Protein AF-A0A7R8ZVQ5-F1 (afdb_monomer_lite)

Structure (mmCIF, N/CA/C/O backbone):
data_AF-A0A7R8ZVQ5-F1
#
_entry.id   AF-A0A7R8ZVQ5-F1
#
loop_
_atom_site.group_PDB
_atom_site.id
_atom_site.type_symbol
_atom_site.label_atom_id
_atom_site.label_alt_id
_atom_site.label_comp_id
_atom_site.label_asym_id
_atom_site.label_entity_id
_atom_site.label_seq_id
_atom_site.pdbx_PDB_ins_code
_atom_site.Cartn_x
_atom_site.Cartn_y
_atom_site.Cartn_z
_atom_site.occupancy
_atom_site.B_iso_or_equiv
_atom_site.auth_seq_id
_atom_site.auth_comp_id
_atom_site.auth_asym_id
_atom_site.auth_atom_id
_atom_site.pdbx_PDB_model_num
ATOM 1 N N . LYS A 1 1 ? -9.386 4.022 1.200 1.00 30.75 1 LYS A N 1
ATOM 2 C CA . LYS A 1 1 ? -9.365 3.257 -0.074 1.00 30.75 1 LYS A CA 1
ATOM 3 C C . LYS A 1 1 ? -9.491 1.782 0.263 1.00 30.75 1 LYS A C 1
ATOM 5 O O . LYS A 1 1 ? -8.774 1.325 1.139 1.00 30.75 1 LYS A O 1
ATOM 10 N N . SER A 1 2 ? -10.435 1.068 -0.351 1.00 28.31 2 SER A N 1
ATOM 11 C CA . SER A 1 2 ? -10.559 -0.385 -0.191 1.00 28.31 2 SER A CA 1
ATOM 12 C C . SER A 1 2 ? -9.206 -1.035 -0.452 1.00 28.31 2 SER A C 1
ATOM 14 O O . SER A 1 2 ? -8.605 -0.709 -1.474 1.00 28.31 2 SER A O 1
ATOM 16 N N . VAL A 1 3 ? -8.750 -1.914 0.444 1.00 33.41 3 VAL A N 1
ATOM 17 C CA . VAL A 1 3 ? -7.624 -2.822 0.193 1.00 33.41 3 VAL A CA 1
ATOM 18 C C . VAL A 1 3 ? -7.903 -3.494 -1.155 1.00 33.41 3 VAL A C 1
ATOM 20 O O . VAL A 1 3 ? -8.817 -4.312 -1.273 1.00 33.41 3 VAL A O 1
ATOM 23 N N . GLY A 1 4 ? -7.246 -2.992 -2.201 1.00 45.69 4 GLY A N 1
ATOM 24 C CA . GLY A 1 4 ? -7.355 -3.508 -3.557 1.00 45.69 4 GLY A CA 1
ATOM 25 C C . GLY A 1 4 ? -6.636 -4.844 -3.588 1.00 45.69 4 GLY A C 1
ATOM 26 O O . GLY A 1 4 ? -5.617 -4.976 -2.922 1.00 45.69 4 GLY A O 1
ATOM 27 N N . ALA A 1 5 ? -7.234 -5.814 -4.278 1.00 51.34 5 ALA A N 1
ATOM 28 C CA . ALA A 1 5 ? -6.819 -7.210 -4.410 1.00 51.34 5 ALA A CA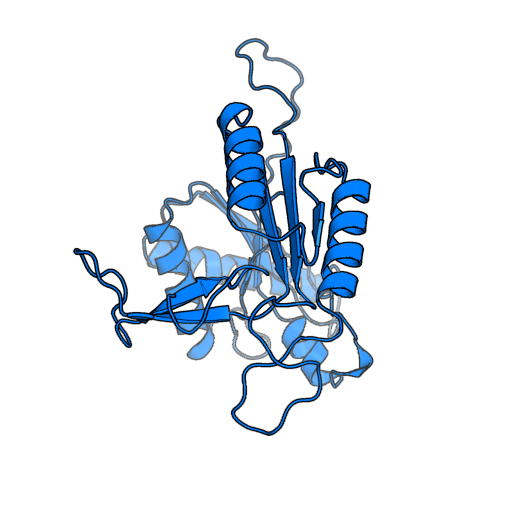 1
ATOM 29 C C . ALA A 1 5 ? -5.360 -7.516 -4.015 1.00 51.34 5 ALA A C 1
ATOM 31 O O . ALA A 1 5 ? -4.420 -6.946 -4.568 1.00 51.34 5 ALA A O 1
ATOM 32 N N . VAL A 1 6 ? -5.178 -8.460 -3.088 1.00 58.19 6 VAL A N 1
ATOM 33 C CA . VAL A 1 6 ? -3.843 -8.977 -2.768 1.00 58.19 6 VAL A CA 1
ATOM 34 C C . VAL A 1 6 ? -3.454 -9.953 -3.872 1.00 58.19 6 VAL A C 1
ATOM 36 O O . VAL A 1 6 ? -4.125 -10.970 -4.078 1.00 58.19 6 VAL A O 1
ATOM 39 N N . TYR A 1 7 ? -2.382 -9.619 -4.590 1.00 61.03 7 TYR A N 1
ATOM 40 C CA . TYR A 1 7 ? -1.773 -10.502 -5.573 1.00 61.03 7 TYR A CA 1
ATOM 41 C C . TYR A 1 7 ? -1.057 -11.636 -4.848 1.00 61.03 7 TYR A C 1
ATOM 43 O O . TYR A 1 7 ? -0.203 -11.388 -3.996 1.00 61.03 7 TYR A O 1
ATOM 51 N N . LEU A 1 8 ? -1.392 -12.874 -5.194 1.00 65.06 8 LEU A N 1
ATOM 52 C CA . LEU A 1 8 ? -0.717 -14.039 -4.651 1.00 65.06 8 LEU A CA 1
ATOM 53 C C . LEU A 1 8 ? -0.157 -14.847 -5.812 1.00 65.06 8 LEU A C 1
ATOM 55 O O . LEU A 1 8 ? -0.916 -15.254 -6.695 1.00 65.06 8 LEU A O 1
ATOM 59 N N . PRO A 1 9 ? 1.151 -15.122 -5.828 1.00 66.50 9 PRO A N 1
ATOM 60 C CA . PRO A 1 9 ? 1.757 -15.877 -6.909 1.00 66.50 9 PRO A CA 1
ATOM 61 C C . PRO A 1 9 ? 1.454 -17.379 -6.789 1.00 66.50 9 PRO A C 1
ATOM 63 O O . PRO A 1 9 ? 2.368 -18.158 -6.966 1.00 66.50 9 PRO A O 1
ATOM 66 N N . ILE A 1 10 ? 0.212 -17.803 -6.499 1.00 73.25 10 ILE A N 1
ATOM 67 C CA . ILE A 1 10 ? -0.133 -19.225 -6.324 1.00 73.25 10 ILE A CA 1
ATOM 68 C C . ILE A 1 10 ? 0.136 -19.986 -7.623 1.00 73.25 10 ILE A C 1
ATOM 70 O O . ILE A 1 10 ? -0.552 -19.786 -8.630 1.00 73.25 10 ILE A O 1
ATOM 74 N N . ARG A 1 11 ? 1.128 -20.876 -7.586 1.00 74.19 11 ARG A N 1
ATOM 75 C CA . ARG A 1 11 ? 1.577 -21.637 -8.757 1.00 74.19 11 ARG A CA 1
ATOM 76 C C . ARG A 1 11 ? 0.758 -22.896 -9.028 1.00 74.19 11 ARG A C 1
ATOM 78 O O . ARG A 1 11 ? 0.279 -23.581 -8.127 1.00 74.19 11 ARG A O 1
ATOM 85 N N . PHE A 1 12 ? 0.676 -23.242 -10.310 1.00 77.12 12 PHE A N 1
ATOM 86 C CA . PHE A 1 12 ? 0.004 -24.438 -10.813 1.00 77.12 12 PHE A CA 1
ATOM 87 C C . PHE A 1 12 ? 0.935 -25.229 -11.727 1.00 77.12 12 PHE A C 1
ATOM 89 O O . PHE A 1 12 ? 1.802 -24.656 -12.392 1.00 77.12 12 PHE A O 1
ATOM 96 N N . ALA A 1 13 ? 0.712 -26.538 -11.822 1.00 73.38 13 ALA A N 1
ATOM 97 C CA . ALA A 1 13 ? 1.348 -27.356 -12.844 1.00 73.38 13 ALA A CA 1
ATOM 98 C C . ALA A 1 13 ? 0.974 -26.857 -14.256 1.00 73.38 13 ALA A C 1
ATOM 100 O O . ALA A 1 13 ? -0.112 -26.311 -14.487 1.00 73.38 13 ALA A O 1
ATOM 101 N N . PHE A 1 14 ? 1.888 -27.031 -15.216 1.00 68.06 14 PHE A N 1
ATOM 102 C CA . PHE A 1 14 ? 1.730 -26.512 -16.577 1.00 68.06 14 PHE A CA 1
ATOM 103 C C . PHE A 1 14 ? 0.425 -27.001 -17.224 1.00 68.06 14 PHE A C 1
ATOM 105 O O . PHE A 1 14 ? 0.140 -28.197 -17.228 1.00 68.06 14 PHE A O 1
ATOM 112 N N . GLY A 1 15 ? -0.377 -26.067 -17.748 1.00 64.81 15 GLY A N 1
ATOM 113 C CA . GLY A 1 15 ? -1.679 -26.367 -18.360 1.00 64.81 15 GLY A CA 1
ATOM 114 C C . GLY A 1 15 ? -2.723 -26.979 -17.413 1.00 64.81 15 GLY A C 1
ATOM 115 O O . GLY A 1 15 ? -3.783 -27.392 -17.877 1.00 64.81 15 GLY A O 1
ATOM 116 N N . SER A 1 16 ? -2.447 -27.043 -16.106 1.00 73.94 16 SER A N 1
ATOM 117 C CA . SER A 1 16 ? -3.322 -27.657 -15.109 1.00 73.94 16 SER A CA 1
ATOM 118 C C . SER A 1 16 ? -3.914 -26.625 -14.142 1.00 73.94 16 SER A C 1
ATOM 120 O O . SER A 1 16 ? -3.484 -25.465 -14.057 1.00 73.94 16 SER A O 1
ATOM 122 N N . ALA A 1 17 ? -4.940 -27.080 -13.426 1.00 80.38 17 ALA A N 1
ATOM 123 C CA . ALA A 1 17 ? -5.480 -26.446 -12.234 1.00 80.38 17 ALA A CA 1
ATOM 124 C C . ALA A 1 17 ? -4.902 -27.045 -10.939 1.00 80.38 17 ALA A C 1
ATOM 126 O O . ALA A 1 17 ? -5.233 -26.564 -9.863 1.00 80.38 17 ALA A O 1
ATOM 127 N N . ASP A 1 18 ? -4.021 -28.044 -11.032 1.00 82.12 18 ASP A N 1
ATOM 128 C CA . ASP A 1 18 ? -3.368 -28.652 -9.873 1.00 82.12 18 ASP A CA 1
ATOM 129 C C . ASP A 1 18 ? -2.260 -27.747 -9.327 1.00 82.12 18 ASP A C 1
ATOM 131 O O . ASP A 1 18 ? -1.428 -27.244 -10.087 1.00 82.12 18 ASP A O 1
ATOM 135 N N . LEU A 1 19 ? -2.231 -27.563 -8.006 1.00 82.56 19 LEU A N 1
ATOM 136 C CA . LEU A 1 19 ? -1.161 -26.838 -7.322 1.00 82.56 19 LEU A CA 1
ATOM 137 C C . LEU A 1 19 ? 0.143 -27.641 -7.392 1.00 82.56 19 LEU A C 1
ATOM 139 O O . LEU A 1 19 ? 0.160 -28.833 -7.079 1.00 82.56 19 LEU A O 1
ATOM 143 N N . ASP A 1 20 ? 1.240 -26.982 -7.772 1.00 81.94 20 ASP A N 1
ATOM 144 C CA . ASP A 1 20 ? 2.574 -27.571 -7.641 1.00 81.94 20 ASP A CA 1
ATOM 145 C C . ASP A 1 20 ? 3.084 -27.449 -6.187 1.00 81.94 20 ASP A C 1
ATOM 147 O O . ASP A 1 20 ? 2.421 -26.888 -5.310 1.00 81.94 20 ASP A O 1
ATOM 151 N N . THR A 1 21 ? 4.274 -27.979 -5.898 1.00 82.38 21 THR A N 1
ATOM 152 C CA . THR A 1 21 ? 4.859 -27.919 -4.547 1.00 82.38 21 THR A CA 1
ATOM 153 C C . THR A 1 21 ? 5.014 -26.486 -4.019 1.00 82.38 21 THR A C 1
ATOM 155 O O . THR A 1 21 ? 4.894 -26.270 -2.812 1.00 82.38 21 THR A O 1
ATOM 158 N N . ALA A 1 22 ? 5.292 -25.510 -4.887 1.00 77.81 22 ALA A N 1
ATOM 159 C CA . ALA A 1 22 ? 5.395 -24.105 -4.499 1.00 77.81 22 ALA A CA 1
ATOM 160 C C . ALA A 1 22 ? 4.000 -23.500 -4.271 1.00 77.81 22 ALA A C 1
ATOM 162 O O . ALA A 1 22 ? 3.771 -22.893 -3.226 1.00 77.81 22 ALA A O 1
ATOM 163 N N . GLY A 1 23 ? 3.049 -23.795 -5.161 1.00 81.31 23 GLY A N 1
ATOM 164 C CA . GLY A 1 23 ? 1.646 -23.400 -5.051 1.00 81.31 23 GLY A CA 1
ATOM 165 C C . GLY A 1 23 ? 0.980 -23.881 -3.767 1.00 81.31 23 GLY A C 1
ATOM 166 O O . GLY A 1 23 ? 0.212 -23.141 -3.156 1.00 81.31 23 GLY A O 1
ATOM 167 N N . ILE A 1 24 ? 1.316 -25.088 -3.298 1.00 85.44 24 ILE A N 1
ATOM 168 C CA . ILE A 1 24 ? 0.853 -25.598 -1.999 1.00 85.44 24 ILE A CA 1
ATOM 169 C C . ILE A 1 24 ? 1.367 -24.719 -0.852 1.00 85.44 24 ILE A C 1
ATOM 171 O O . ILE A 1 24 ? 0.575 -24.318 -0.003 1.00 85.44 24 ILE A O 1
ATOM 175 N N . ARG A 1 25 ? 2.666 -24.387 -0.823 1.00 83.69 25 ARG A N 1
ATOM 176 C CA . ARG A 1 25 ? 3.254 -23.543 0.238 1.00 83.69 25 ARG A CA 1
ATOM 177 C C . ARG A 1 25 ? 2.654 -22.140 0.241 1.00 83.69 25 ARG A C 1
ATOM 179 O O . ARG A 1 25 ? 2.359 -21.591 1.298 1.00 83.69 25 ARG A O 1
ATOM 186 N N . GLU A 1 26 ? 2.447 -21.568 -0.938 1.00 83.00 26 GLU A N 1
ATOM 187 C CA . GLU A 1 26 ? 1.823 -20.254 -1.095 1.00 83.00 26 GLU A CA 1
ATOM 188 C C . GLU A 1 26 ? 0.368 -20.282 -0.611 1.00 83.00 26 GLU A C 1
ATOM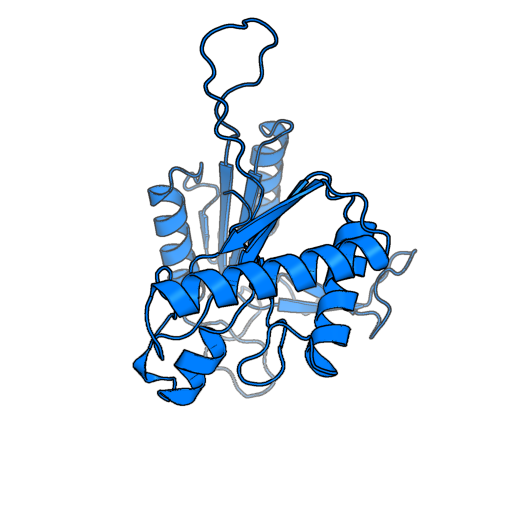 190 O O . GLU A 1 26 ? -0.038 -19.428 0.178 1.00 83.00 26 GLU A O 1
ATOM 195 N N . ALA A 1 27 ? -0.402 -21.304 -0.994 1.00 85.06 27 ALA A N 1
ATOM 196 C CA . ALA A 1 27 ? -1.772 -21.483 -0.527 1.00 85.06 27 ALA A CA 1
ATOM 197 C C . ALA A 1 27 ? -1.860 -21.738 0.994 1.00 85.06 27 ALA A C 1
ATOM 199 O O . ALA A 1 27 ? -2.841 -21.340 1.625 1.00 85.06 27 ALA A O 1
ATOM 200 N N . GLU A 1 28 ? -0.843 -22.351 1.614 1.00 88.50 28 GLU A N 1
ATOM 201 C CA . GLU A 1 28 ? -0.741 -22.491 3.076 1.00 88.50 28 GLU A CA 1
ATOM 202 C C . GLU A 1 28 ? -0.528 -21.150 3.776 1.00 88.50 28 GLU A C 1
ATOM 204 O O . GLU A 1 28 ? -1.236 -20.849 4.739 1.00 88.50 28 GLU A O 1
ATOM 209 N N . THR A 1 29 ? 0.389 -20.318 3.276 1.00 84.12 29 THR A N 1
ATOM 210 C CA . THR A 1 29 ? 0.600 -18.955 3.790 1.00 84.12 29 THR A CA 1
ATOM 211 C C . THR A 1 29 ? -0.699 -18.154 3.756 1.00 84.12 29 THR A C 1
ATOM 213 O O . THR A 1 29 ? -1.055 -17.480 4.724 1.00 84.12 29 THR A O 1
ATOM 216 N N . VAL A 1 30 ? -1.459 -18.294 2.671 1.00 85.69 30 VAL A N 1
ATOM 217 C CA . VAL A 1 30 ? -2.763 -17.650 2.503 1.00 85.69 30 VAL A CA 1
ATOM 218 C C . VAL A 1 30 ? -3.785 -18.178 3.503 1.00 85.69 30 VAL A C 1
ATOM 220 O O . VAL A 1 30 ? -4.479 -17.385 4.137 1.00 85.69 30 VAL A O 1
ATOM 223 N N . ALA A 1 31 ? -3.876 -19.497 3.684 1.00 88.06 31 ALA A N 1
ATOM 224 C CA . ALA A 1 31 ? -4.781 -20.088 4.664 1.00 88.06 31 ALA A CA 1
ATOM 225 C C . ALA A 1 31 ? -4.489 -19.565 6.079 1.00 88.06 31 ALA A C 1
ATOM 227 O O . ALA A 1 31 ? -5.409 -19.125 6.770 1.00 88.06 31 ALA A O 1
ATOM 228 N N . ASN A 1 32 ? -3.214 -19.530 6.474 1.00 86.19 32 ASN A N 1
ATOM 229 C CA . ASN A 1 32 ? -2.785 -19.008 7.772 1.00 86.19 32 ASN A CA 1
ATOM 230 C C . ASN A 1 32 ? -3.153 -17.530 7.934 1.00 86.19 32 ASN A C 1
ATOM 232 O O . ASN A 1 32 ? -3.702 -17.141 8.963 1.00 86.19 32 ASN A O 1
ATOM 236 N N . PHE A 1 33 ? -2.919 -16.714 6.903 1.00 84.38 33 PHE A N 1
ATOM 237 C CA . PHE A 1 33 ? -3.318 -15.310 6.910 1.00 84.38 33 PHE A CA 1
ATOM 238 C C . PHE A 1 33 ? -4.832 -15.145 7.114 1.00 84.38 33 PHE A C 1
ATOM 240 O O . PHE A 1 33 ? -5.258 -14.364 7.966 1.00 84.38 33 PHE A O 1
ATOM 247 N N . LEU A 1 34 ? -5.656 -15.895 6.375 1.00 86.44 34 LEU A N 1
ATOM 248 C CA . LEU A 1 34 ? -7.118 -15.810 6.471 1.00 86.44 34 LEU A CA 1
ATOM 249 C C . LEU A 1 34 ? -7.638 -16.238 7.850 1.00 86.44 34 LEU A C 1
ATOM 251 O O . LEU A 1 34 ? -8.566 -15.614 8.372 1.00 86.44 34 LEU A O 1
ATOM 255 N N . LEU A 1 35 ? -7.026 -17.265 8.446 1.00 86.06 35 LEU A N 1
ATOM 256 C CA . LEU A 1 35 ? -7.352 -17.748 9.788 1.00 86.06 35 LEU A CA 1
ATOM 257 C C . LEU A 1 35 ? -6.989 -16.721 10.871 1.00 86.06 35 LEU A C 1
ATOM 259 O O . LEU A 1 35 ? -7.814 -16.438 11.740 1.00 86.06 35 LEU A O 1
ATOM 263 N N . SER A 1 36 ? -5.801 -16.116 10.791 1.00 83.25 36 SER A N 1
ATOM 264 C CA . SER A 1 36 ? -5.335 -15.119 11.766 1.00 83.25 36 SER A CA 1
ATOM 265 C C . SER A 1 36 ? -6.124 -13.807 11.714 1.00 83.25 36 SER A C 1
ATOM 267 O O . SER A 1 36 ? -6.300 -13.154 12.740 1.00 83.25 36 SER A O 1
ATOM 269 N N . ASN A 1 37 ? -6.646 -13.432 10.542 1.00 78.12 37 ASN A N 1
ATOM 270 C CA . ASN A 1 37 ? -7.293 -12.133 10.321 1.00 78.12 37 ASN A CA 1
ATOM 271 C C . ASN A 1 37 ? -8.833 -12.170 10.348 1.00 78.12 37 ASN A C 1
ATOM 273 O O . ASN A 1 37 ? -9.472 -11.177 10.005 1.00 78.12 37 ASN A O 1
ATOM 277 N N . LYS A 1 38 ? -9.449 -13.295 10.753 1.00 77.88 38 LYS A N 1
ATOM 278 C CA . LYS A 1 38 ? -10.917 -13.464 10.866 1.00 77.88 38 LYS A CA 1
ATOM 279 C C . LYS A 1 38 ? -11.686 -13.001 9.616 1.00 77.88 38 LYS A C 1
ATOM 281 O O . LYS A 1 38 ? -12.719 -12.338 9.709 1.00 77.88 38 LYS A O 1
ATOM 286 N N . VAL A 1 39 ? -11.190 -13.345 8.428 1.00 80.00 39 VAL A N 1
ATOM 287 C CA . VAL A 1 39 ? -11.855 -12.970 7.172 1.00 80.00 39 VAL A CA 1
ATOM 288 C C . VAL A 1 39 ? -13.174 -13.734 7.040 1.00 80.00 39 VAL A C 1
ATOM 290 O O . VAL A 1 39 ? -13.187 -14.960 7.014 1.00 80.00 39 VAL A O 1
ATOM 293 N N . HIS A 1 40 ? -14.294 -13.015 6.934 1.00 84.81 40 HIS A N 1
ATOM 294 C CA . HIS A 1 40 ? -15.623 -13.632 6.834 1.00 84.81 40 HIS A CA 1
ATOM 295 C C . HIS A 1 40 ? -16.041 -13.973 5.400 1.00 84.81 40 HIS A C 1
ATOM 297 O O . HIS A 1 40 ? -16.791 -14.925 5.199 1.00 84.81 40 HIS A O 1
ATOM 303 N N . GLN A 1 41 ? -15.573 -13.219 4.401 1.00 87.50 41 GLN A N 1
ATOM 304 C CA . GLN A 1 41 ? -15.959 -13.415 3.004 1.00 87.50 41 GLN A CA 1
ATOM 305 C C . GLN A 1 41 ? -14.882 -12.897 2.049 1.00 87.50 41 GLN A C 1
ATOM 307 O O . GLN A 1 41 ? -14.304 -11.833 2.276 1.00 87.50 41 GLN A O 1
ATOM 312 N N . LEU A 1 42 ? -14.638 -13.629 0.962 1.00 88.06 42 LEU A N 1
ATOM 313 C CA . LEU A 1 42 ? -13.671 -13.257 -0.073 1.00 88.06 42 LEU A CA 1
ATOM 314 C C . LEU A 1 42 ? -14.032 -13.869 -1.433 1.00 88.06 42 LEU A C 1
ATOM 316 O O . LEU A 1 42 ? -14.811 -14.818 -1.509 1.00 88.06 42 LEU A O 1
ATOM 320 N N . THR A 1 43 ? -13.459 -13.327 -2.504 1.00 88.44 43 THR A N 1
ATOM 321 C CA . THR A 1 43 ? -13.528 -13.897 -3.857 1.00 88.44 43 THR A CA 1
ATOM 322 C C . THR A 1 43 ? -12.130 -14.285 -4.306 1.00 88.44 43 THR A C 1
ATOM 324 O O . THR A 1 43 ? -11.219 -13.467 -4.246 1.00 88.44 43 THR A O 1
ATOM 327 N N . VAL A 1 44 ? -11.968 -15.526 -4.747 1.00 89.50 44 VAL A N 1
ATOM 328 C CA . VAL A 1 44 ? -10.753 -16.014 -5.400 1.00 89.50 44 VAL A CA 1
ATOM 329 C C . VAL A 1 44 ? -10.937 -15.819 -6.898 1.00 89.50 44 VAL A C 1
ATOM 331 O O . VAL A 1 44 ? -11.871 -16.381 -7.468 1.00 89.50 44 VAL A O 1
ATOM 334 N N . VAL A 1 45 ? -10.079 -15.022 -7.523 1.00 88.81 45 VAL A N 1
ATOM 335 C CA . VAL A 1 45 ? -10.151 -14.710 -8.953 1.00 88.81 45 VAL A CA 1
ATOM 336 C C . VAL A 1 45 ? -8.976 -15.363 -9.662 1.00 88.81 45 VAL A C 1
ATOM 338 O O . VAL A 1 45 ? -7.828 -15.114 -9.306 1.00 88.81 45 VAL A O 1
ATOM 341 N N . GLY A 1 46 ? -9.252 -16.218 -10.642 1.00 87.25 46 GLY A N 1
ATOM 342 C CA . GLY A 1 46 ? -8.219 -16.825 -11.477 1.00 87.25 46 GLY A CA 1
ATOM 343 C C . GLY A 1 46 ? -7.957 -16.014 -12.739 1.00 87.25 46 GLY A C 1
ATOM 344 O O . GLY A 1 46 ? -8.893 -15.487 -13.341 1.00 87.25 46 GLY A O 1
ATOM 345 N N . HIS A 1 47 ? -6.699 -16.005 -13.177 1.00 86.81 47 HIS A N 1
ATOM 346 C CA . HIS A 1 47 ? -6.246 -15.367 -14.413 1.00 86.81 47 HIS A CA 1
ATOM 347 C C . HIS A 1 47 ? -5.340 -16.310 -15.225 1.00 86.81 47 HIS A C 1
ATOM 349 O O . HIS A 1 47 ? -4.712 -17.232 -14.685 1.00 86.81 47 HIS A O 1
ATOM 355 N N . THR A 1 48 ? -5.275 -16.094 -16.534 1.00 84.19 48 THR A N 1
ATOM 356 C CA . THR A 1 48 ? -4.373 -16.791 -17.465 1.00 84.19 48 THR A CA 1
ATOM 357 C C . THR A 1 48 ? -3.565 -15.786 -18.280 1.00 84.19 48 THR A C 1
ATOM 359 O O . THR A 1 48 ? -3.844 -14.589 -18.268 1.00 84.19 48 THR A O 1
ATOM 362 N N . ASP A 1 49 ? -2.545 -16.276 -18.981 1.00 82.69 49 ASP A N 1
ATOM 363 C CA . ASP A 1 49 ? -1.923 -15.508 -20.057 1.00 82.69 49 ASP A CA 1
ATOM 364 C C . ASP A 1 49 ? -2.800 -15.533 -21.320 1.00 82.69 49 ASP A C 1
ATOM 366 O O . ASP A 1 49 ? -3.847 -16.185 -21.370 1.00 82.69 49 ASP A O 1
ATOM 370 N N . GLU A 1 50 ? -2.373 -14.800 -22.343 1.00 82.38 50 GLU A N 1
ATOM 371 C CA . GLU A 1 50 ? -3.072 -14.681 -23.620 1.00 82.38 50 GLU A CA 1
ATOM 372 C C . GLU A 1 50 ? -2.970 -15.931 -24.520 1.00 82.38 50 GLU A C 1
ATOM 374 O O . GLU A 1 50 ? -3.470 -15.925 -25.645 1.00 82.38 50 GLU A O 1
ATOM 379 N N . VAL A 1 51 ? -2.311 -17.009 -24.072 1.00 82.06 51 VAL A N 1
ATOM 380 C CA . VAL A 1 51 ? -2.046 -18.187 -24.906 1.00 82.06 51 VAL A CA 1
ATOM 381 C C . VAL A 1 51 ? -3.213 -19.171 -24.837 1.00 82.06 51 VAL A C 1
ATOM 383 O O . VAL A 1 51 ? -3.343 -19.954 -23.902 1.00 82.06 51 VAL A O 1
ATOM 386 N N . GLY A 1 52 ? -4.032 -19.193 -25.886 1.00 83.44 52 GLY A N 1
ATOM 387 C CA . GLY A 1 52 ? -5.160 -20.117 -26.014 1.00 83.44 52 GLY A CA 1
ATOM 388 C C . GLY A 1 52 ? -6.400 -19.421 -26.559 1.00 83.44 52 GLY A C 1
ATOM 389 O O . GLY A 1 52 ? -6.346 -18.274 -26.989 1.00 83.44 52 GLY A O 1
ATOM 390 N N . SER A 1 53 ? -7.531 -20.126 -26.578 1.00 86.75 53 SER A N 1
ATOM 391 C CA . SER A 1 53 ? -8.825 -19.487 -26.846 1.00 86.75 53 SER A CA 1
ATOM 392 C C . SER A 1 53 ? -9.391 -18.881 -25.564 1.00 86.75 53 SER A C 1
ATOM 394 O O . SER A 1 53 ? -9.348 -19.550 -24.533 1.00 86.75 53 SER A O 1
ATOM 396 N N . GLU A 1 54 ? -10.045 -17.726 -25.658 1.00 84.81 54 GLU A N 1
ATOM 397 C CA . GLU A 1 54 ? -10.746 -17.058 -24.547 1.00 84.81 54 GLU A CA 1
ATOM 398 C C . GLU A 1 54 ? -11.620 -18.022 -23.725 1.00 84.81 54 GLU A C 1
ATOM 400 O O . GLU A 1 54 ? -11.520 -18.088 -22.503 1.00 84.81 54 GLU A O 1
ATOM 405 N N . ALA A 1 55 ? -12.421 -18.866 -24.386 1.00 83.44 55 ALA A N 1
ATOM 406 C CA . ALA A 1 55 ? -13.280 -19.839 -23.703 1.00 83.44 55 ALA A CA 1
ATOM 407 C C . ALA A 1 55 ? -12.491 -20.869 -22.868 1.00 83.44 55 ALA A C 1
ATOM 409 O O . ALA A 1 55 ? -12.918 -21.257 -21.782 1.00 83.44 55 ALA A O 1
ATOM 410 N N . PHE A 1 56 ? -11.333 -21.304 -23.370 1.00 86.44 56 PHE A N 1
ATOM 411 C CA . PHE A 1 56 ? -10.439 -22.222 -22.659 1.00 86.44 56 PHE A CA 1
ATOM 412 C C . PHE A 1 56 ? -9.775 -21.535 -21.466 1.00 86.44 56 PHE A C 1
ATOM 414 O O . PHE A 1 56 ? -9.727 -22.099 -20.376 1.00 86.44 56 PHE A O 1
ATOM 421 N N . ASN A 1 57 ? -9.292 -20.312 -21.663 1.00 86.88 57 ASN A N 1
ATOM 422 C CA . ASN A 1 57 ? -8.661 -19.509 -20.626 1.00 86.88 57 ASN A CA 1
ATOM 423 C C . ASN A 1 57 ? -9.631 -19.160 -19.498 1.00 86.88 57 ASN A C 1
ATOM 425 O O . ASN A 1 57 ? -9.287 -19.277 -18.319 1.00 86.88 57 ASN A O 1
ATOM 429 N N . LEU A 1 58 ? -10.871 -18.820 -19.846 1.00 87.69 58 LEU A N 1
ATOM 430 C CA . LEU A 1 58 ? -11.933 -18.573 -18.886 1.00 87.69 58 LEU A CA 1
ATOM 431 C C . LEU A 1 58 ? -12.206 -19.819 -18.032 1.00 87.69 58 LEU A C 1
ATOM 433 O O . LEU A 1 58 ? -12.173 -19.737 -16.803 1.00 87.69 58 LEU A O 1
ATOM 437 N N . ASP A 1 59 ? -12.382 -20.983 -18.662 1.00 89.44 59 ASP A N 1
ATOM 438 C CA . ASP A 1 59 ? -12.589 -22.256 -17.962 1.00 89.44 59 ASP A CA 1
ATOM 439 C C . ASP A 1 59 ? -11.389 -22.637 -17.072 1.00 89.44 59 ASP A C 1
ATOM 441 O O . ASP A 1 59 ? -11.556 -22.989 -15.900 1.00 89.44 59 ASP A O 1
ATOM 445 N N . LEU A 1 60 ? -10.162 -22.516 -17.590 1.00 87.69 60 LEU A N 1
ATOM 446 C CA . LEU A 1 60 ? -8.939 -22.822 -16.847 1.00 87.69 60 LEU A CA 1
ATOM 447 C C . LEU A 1 60 ? -8.770 -21.908 -15.628 1.00 87.69 60 LEU A C 1
ATOM 449 O O . LEU A 1 60 ? -8.446 -22.383 -14.536 1.00 87.69 60 LEU A O 1
ATOM 453 N N . SER A 1 61 ? -9.006 -20.607 -15.797 1.00 89.81 61 SER A N 1
ATOM 454 C CA . SER A 1 61 ? -8.922 -19.628 -14.716 1.00 89.81 61 SER A CA 1
ATOM 455 C C . SER A 1 61 ? -9.921 -19.933 -13.593 1.00 89.81 61 SER A C 1
ATOM 457 O O . SER A 1 61 ? -9.550 -19.951 -12.416 1.00 89.81 61 SER A O 1
ATOM 459 N N . LEU A 1 62 ? -11.156 -20.299 -13.953 1.00 91.56 62 LEU A N 1
ATOM 460 C CA . LEU A 1 62 ? -12.193 -20.692 -13.005 1.00 91.56 62 LEU A CA 1
ATOM 461 C C . LEU A 1 62 ? -11.801 -21.967 -12.244 1.00 91.56 62 LEU A C 1
ATOM 463 O O . LEU A 1 62 ? -11.909 -22.010 -11.017 1.00 91.56 62 LEU A O 1
ATOM 467 N N . ARG A 1 63 ? -11.296 -22.995 -12.943 1.00 90.38 63 ARG A N 1
ATOM 468 C CA . ARG A 1 63 ? -10.846 -24.253 -12.315 1.00 90.38 63 ARG A CA 1
ATOM 469 C C . ARG A 1 63 ? -9.690 -24.042 -11.336 1.00 90.38 63 ARG A C 1
ATOM 471 O O . ARG A 1 63 ? -9.677 -24.635 -10.254 1.00 90.38 63 ARG A O 1
ATOM 478 N N . ARG A 1 64 ? -8.735 -23.174 -11.675 1.00 89.88 64 ARG A N 1
ATOM 479 C CA . ARG A 1 64 ? -7.629 -22.791 -10.779 1.00 89.88 64 ARG A CA 1
ATOM 480 C C . ARG A 1 64 ? -8.141 -22.138 -9.502 1.00 89.88 64 ARG A C 1
ATOM 482 O O . ARG A 1 64 ? -7.770 -22.541 -8.400 1.00 89.88 64 ARG A O 1
ATOM 489 N N . ALA A 1 65 ? -9.056 -21.186 -9.639 1.00 91.19 65 ALA A N 1
ATOM 490 C CA . ALA A 1 65 ? -9.629 -20.491 -8.498 1.00 91.19 65 ALA A CA 1
ATOM 491 C C . ALA A 1 65 ? -10.510 -21.416 -7.623 1.00 91.19 65 ALA A C 1
ATOM 493 O O . ALA A 1 65 ? -10.485 -21.318 -6.393 1.00 91.19 65 ALA A O 1
ATOM 494 N N . GLN A 1 66 ? -11.204 -22.394 -8.221 1.00 93.62 66 GLN A N 1
ATOM 495 C CA . GLN A 1 66 ? -11.893 -23.466 -7.485 1.00 93.62 66 GLN A CA 1
ATOM 496 C C . GLN A 1 66 ? -10.920 -24.349 -6.697 1.00 93.62 66 GLN A C 1
ATOM 498 O O . GLN A 1 66 ? -11.193 -24.679 -5.542 1.00 93.62 66 GLN A O 1
ATOM 503 N N . THR A 1 67 ? -9.776 -24.698 -7.286 1.00 92.19 67 THR A N 1
ATOM 504 C CA . THR A 1 67 ? -8.752 -25.515 -6.618 1.00 92.19 67 THR A CA 1
ATOM 505 C C . THR A 1 67 ? -8.210 -24.815 -5.377 1.00 92.19 67 THR A C 1
ATOM 507 O O . THR A 1 67 ? -8.158 -25.414 -4.303 1.00 92.19 67 THR A O 1
ATOM 510 N N . VAL A 1 68 ? -7.905 -23.519 -5.484 1.00 91.31 68 VAL A N 1
ATOM 511 C CA . VAL A 1 68 ? -7.484 -22.705 -4.335 1.00 91.31 68 VAL A CA 1
ATOM 512 C C . VAL A 1 68 ? -8.577 -22.654 -3.271 1.00 91.31 68 VAL A C 1
ATOM 514 O O . VAL A 1 68 ? -8.298 -22.911 -2.103 1.00 91.31 68 VAL A O 1
ATOM 517 N N . LYS A 1 69 ? -9.841 -22.412 -3.646 1.00 93.44 69 LYS A N 1
ATOM 518 C CA . LYS A 1 69 ? -10.965 -22.456 -2.695 1.00 93.44 69 LYS A CA 1
ATOM 519 C C . LYS A 1 69 ? -11.030 -23.788 -1.941 1.00 93.44 69 LYS A C 1
ATOM 521 O O . LYS A 1 69 ? -11.162 -23.780 -0.718 1.00 93.44 69 LYS A O 1
ATOM 526 N N . HIS A 1 70 ? -10.957 -24.918 -2.644 1.00 94.00 70 HIS A N 1
ATOM 527 C CA . HIS A 1 70 ? -11.005 -26.239 -2.014 1.00 94.00 70 HIS A CA 1
ATOM 528 C C . HIS A 1 70 ? -9.835 -26.453 -1.054 1.00 94.00 70 HIS A C 1
ATOM 530 O O . HIS A 1 70 ? -10.041 -26.954 0.050 1.00 94.00 70 HIS A O 1
ATOM 536 N N . PHE A 1 71 ? -8.636 -26.014 -1.439 1.00 92.38 71 PHE A N 1
ATOM 537 C CA . PHE A 1 71 ? -7.460 -26.074 -0.580 1.00 92.38 71 PHE A CA 1
ATOM 538 C C . PHE A 1 71 ? -7.648 -25.267 0.712 1.00 92.38 71 PHE A C 1
ATOM 540 O O . PHE A 1 71 ? -7.418 -25.785 1.803 1.00 92.38 71 PHE A O 1
ATOM 547 N N . LEU A 1 72 ? -8.122 -24.021 0.609 1.00 92.19 72 LEU A N 1
ATOM 548 C CA . LEU A 1 72 ? -8.351 -23.150 1.766 1.00 92.19 72 LEU A CA 1
ATOM 549 C C . LEU A 1 72 ? -9.382 -23.744 2.736 1.00 92.19 72 LEU A C 1
ATOM 551 O O . LEU A 1 72 ? -9.150 -23.770 3.944 1.00 92.19 72 LEU A O 1
ATOM 555 N N . ILE A 1 73 ? -10.488 -24.283 2.212 1.00 93.75 73 ILE A N 1
ATOM 556 C CA . ILE A 1 73 ? -11.506 -24.968 3.024 1.00 93.75 73 ILE A CA 1
ATOM 557 C C . ILE A 1 73 ? -10.901 -26.192 3.724 1.00 93.75 73 ILE A C 1
ATOM 559 O O . ILE A 1 73 ? -11.117 -26.381 4.920 1.00 93.75 73 ILE A O 1
ATOM 563 N N . ALA A 1 74 ? -10.101 -26.996 3.016 1.00 93.31 74 ALA A N 1
ATOM 564 C CA . ALA A 1 74 ? -9.434 -28.164 3.594 1.00 93.31 74 ALA A CA 1
ATOM 565 C C . ALA A 1 74 ? -8.437 -27.796 4.710 1.00 93.31 74 ALA A C 1
ATOM 567 O O . ALA A 1 74 ? -8.233 -28.581 5.633 1.00 93.31 74 ALA A O 1
ATOM 568 N N . LYS A 1 75 ? -7.851 -26.592 4.661 1.00 93.56 75 LYS A N 1
ATOM 569 C CA . LYS A 1 75 ? -6.993 -26.034 5.721 1.00 93.56 75 LYS A CA 1
ATOM 570 C C . LYS A 1 75 ? -7.768 -25.396 6.882 1.00 93.56 75 LYS A C 1
ATOM 572 O O . LYS A 1 75 ? -7.148 -24.903 7.818 1.00 93.56 75 LYS A O 1
ATOM 577 N N . GLY A 1 76 ? -9.100 -25.429 6.854 1.00 92.31 76 GLY A N 1
ATOM 578 C CA . GLY A 1 76 ? -9.952 -24.954 7.945 1.00 92.31 76 GLY A CA 1
ATOM 579 C C . GLY A 1 76 ? -10.415 -23.504 7.815 1.00 92.31 76 GLY A C 1
ATOM 580 O O . GLY A 1 76 ? -11.000 -22.978 8.760 1.00 92.31 76 GLY A O 1
ATOM 581 N N . VAL A 1 77 ? -10.194 -22.846 6.671 1.00 91.56 77 VAL A N 1
ATOM 582 C CA . VAL A 1 77 ? -10.736 -21.502 6.423 1.00 91.56 77 VAL A CA 1
ATOM 583 C C . VAL A 1 77 ? -12.265 -21.573 6.390 1.00 91.56 77 VAL A C 1
ATOM 585 O O . VAL A 1 77 ? -12.851 -22.233 5.535 1.00 91.56 77 VAL A O 1
ATOM 588 N N . THR A 1 78 ? -12.914 -20.862 7.313 1.00 91.50 78 THR A N 1
ATOM 589 C CA . THR A 1 78 ? -14.381 -20.814 7.462 1.00 91.50 78 THR A CA 1
ATOM 590 C C . THR A 1 78 ? -15.033 -19.637 6.736 1.00 91.50 78 THR A C 1
ATOM 592 O O . THR A 1 78 ? -16.253 -19.478 6.787 1.00 91.50 78 THR A O 1
ATOM 595 N N . ALA A 1 79 ? -14.236 -18.812 6.051 1.00 88.62 79 ALA A N 1
ATOM 596 C CA . ALA A 1 79 ? -14.725 -17.708 5.237 1.00 88.62 79 ALA A CA 1
ATOM 597 C C . ALA A 1 79 ? -15.700 -18.204 4.158 1.00 88.62 79 ALA A C 1
ATOM 599 O O . ALA A 1 79 ? -15.533 -19.282 3.583 1.00 88.62 79 ALA A O 1
ATOM 600 N N . GLN A 1 80 ? -16.685 -17.383 3.802 1.00 92.00 80 GLN A N 1
ATOM 601 C CA . GLN A 1 80 ? -17.490 -17.617 2.613 1.00 92.00 80 GLN A CA 1
ATOM 602 C C . GLN A 1 80 ? -16.659 -17.267 1.368 1.00 92.00 80 GLN A C 1
ATOM 604 O O . GLN A 1 80 ? -16.409 -16.098 1.067 1.00 92.00 80 GLN A O 1
ATOM 609 N N . ILE A 1 81 ? -16.195 -18.299 0.659 1.00 91.81 81 ILE A N 1
ATOM 610 C CA . ILE A 1 81 ? -15.307 -18.155 -0.500 1.00 91.81 81 ILE A CA 1
ATOM 611 C C . ILE A 1 81 ? -16.109 -18.236 -1.803 1.00 91.81 81 ILE A C 1
ATOM 613 O O . ILE A 1 81 ? -16.654 -19.291 -2.157 1.00 91.81 81 ILE A O 1
ATOM 617 N N . HIS A 1 82 ? -16.141 -17.131 -2.539 1.00 92.12 82 HIS A N 1
ATOM 618 C CA . HIS A 1 82 ? -16.617 -17.063 -3.918 1.00 92.12 82 HIS A CA 1
ATOM 619 C C . HIS A 1 82 ? -15.464 -17.293 -4.889 1.00 92.12 82 HIS A C 1
ATOM 621 O O . HIS A 1 82 ? -14.301 -17.117 -4.535 1.00 92.12 82 HIS A O 1
ATOM 627 N N . VAL A 1 83 ? -15.792 -17.708 -6.106 1.00 90.94 83 VAL A N 1
ATOM 628 C CA . VAL A 1 83 ? -14.809 -17.974 -7.152 1.00 90.94 83 VAL A CA 1
ATOM 629 C C . VAL A 1 83 ? -15.234 -17.238 -8.410 1.00 90.94 83 VAL A C 1
ATOM 631 O O . VAL A 1 83 ? -16.413 -17.281 -8.757 1.00 90.94 83 VAL A O 1
ATOM 634 N N . ASP A 1 84 ? -14.280 -16.591 -9.065 1.00 90.44 84 ASP A N 1
ATOM 635 C CA . ASP A 1 84 ? -14.450 -15.969 -10.372 1.00 90.44 84 ASP A CA 1
ATOM 636 C C . ASP A 1 84 ? -13.273 -16.344 -11.285 1.00 90.44 84 ASP A C 1
ATOM 638 O O . ASP A 1 84 ? -12.165 -16.622 -10.817 1.00 90.44 84 ASP A O 1
ATOM 642 N N . GLY A 1 85 ? -13.522 -16.381 -12.587 1.00 89.94 85 GLY A N 1
ATOM 643 C CA . GLY A 1 85 ? -12.508 -16.623 -13.607 1.00 89.94 85 GLY A CA 1
ATOM 644 C C . GLY A 1 85 ? -12.514 -15.469 -14.595 1.00 89.94 85 GLY A C 1
ATOM 645 O O . GLY A 1 85 ? -13.575 -15.110 -15.101 1.00 89.94 85 GLY A O 1
ATOM 646 N N . LYS A 1 86 ? -11.349 -14.878 -14.860 1.00 89.44 86 LYS A N 1
ATOM 647 C CA . LYS A 1 86 ? -11.204 -13.788 -15.837 1.00 89.44 86 LYS A CA 1
ATOM 648 C C . LYS A 1 86 ? -10.508 -14.217 -17.123 1.00 89.44 86 LYS A C 1
ATOM 650 O O . LYS A 1 86 ? -10.487 -13.454 -18.080 1.00 89.44 86 LYS A O 1
ATOM 655 N N . GLY A 1 87 ? -9.937 -15.420 -17.170 1.00 89.62 87 GLY A N 1
ATOM 656 C CA . GLY A 1 87 ? -9.044 -15.797 -18.265 1.00 89.62 87 GLY A CA 1
ATOM 657 C C . GLY A 1 87 ? -7.951 -14.740 -18.450 1.00 89.62 87 GLY A C 1
ATOM 658 O O . GLY A 1 87 ? -7.337 -14.303 -17.475 1.00 89.62 87 GLY A O 1
ATOM 659 N N . GLU A 1 88 ? -7.755 -14.299 -19.686 1.00 84.62 88 GLU A N 1
ATOM 660 C CA . GLU A 1 88 ? -6.825 -13.240 -20.078 1.00 84.62 88 GLU A CA 1
ATOM 661 C C . GLU A 1 88 ? -7.433 -11.824 -20.045 1.00 84.62 88 GLU A C 1
ATOM 663 O O . GLU A 1 88 ? -6.743 -10.852 -20.353 1.00 84.62 88 GLU A O 1
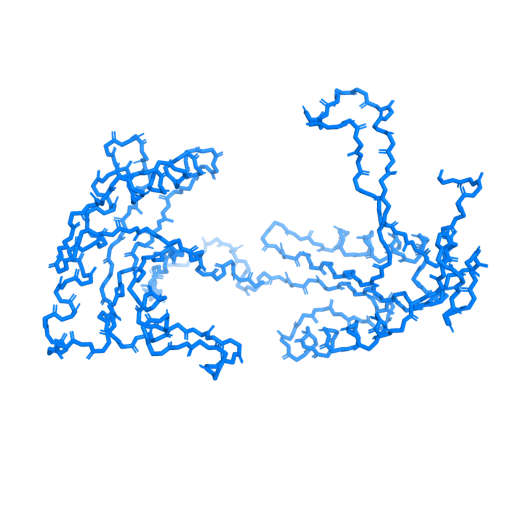ATOM 668 N N . SER A 1 89 ? -8.720 -11.677 -19.696 1.00 85.38 89 SER A N 1
ATOM 669 C CA . SER A 1 89 ? -9.463 -10.421 -19.888 1.00 85.38 89 SER A CA 1
ATOM 670 C C . SER A 1 89 ? -9.006 -9.277 -18.976 1.00 85.38 89 SER A C 1
ATOM 672 O O . SER A 1 89 ? -9.328 -8.116 -19.226 1.00 85.38 89 SER A O 1
ATOM 674 N N . GLU A 1 90 ? -8.290 -9.591 -17.895 1.00 83.50 90 GLU A N 1
ATOM 675 C CA . GLU A 1 90 ? -7.773 -8.627 -16.921 1.00 83.50 90 GLU A CA 1
ATOM 676 C C . GLU A 1 90 ? -6.250 -8.784 -16.750 1.00 83.50 90 GLU A C 1
ATOM 678 O O . GLU A 1 90 ? -5.779 -9.370 -15.765 1.00 83.50 90 GLU A O 1
ATOM 683 N N . PRO A 1 91 ? -5.443 -8.263 -17.694 1.00 77.69 91 PRO A N 1
ATOM 684 C CA . PRO A 1 91 ? -3.991 -8.352 -17.609 1.00 77.69 91 PRO A CA 1
ATOM 685 C C . PRO A 1 91 ? -3.451 -7.615 -16.370 1.00 77.69 91 PRO A C 1
ATOM 687 O O . PRO A 1 91 ? -4.051 -6.636 -15.905 1.00 77.69 91 PRO A O 1
ATOM 690 N N . PRO A 1 92 ? -2.306 -8.056 -15.821 1.00 73.75 92 PRO A N 1
ATOM 691 C CA . PRO A 1 92 ? -1.726 -7.446 -14.634 1.00 73.75 92 PRO A CA 1
ATOM 692 C C . PRO A 1 92 ? -1.350 -5.983 -14.902 1.00 73.75 92 PRO A C 1
ATOM 694 O O . PRO A 1 92 ? -0.802 -5.627 -15.947 1.00 73.75 92 PRO A O 1
ATOM 697 N N . LYS A 1 93 ? -1.618 -5.101 -13.937 1.00 75.38 93 LYS A N 1
ATOM 698 C CA . LYS A 1 93 ? -1.178 -3.703 -14.011 1.00 75.38 93 LYS A CA 1
ATOM 699 C C . LYS A 1 93 ? 0.303 -3.626 -13.646 1.00 75.38 93 LYS A C 1
ATOM 701 O O . LYS A 1 93 ? 0.643 -3.537 -12.471 1.00 75.38 93 LYS A O 1
ATOM 706 N N . LEU A 1 94 ? 1.169 -3.690 -14.652 1.00 69.88 94 LEU A N 1
ATOM 707 C CA . LEU A 1 94 ? 2.612 -3.509 -14.497 1.00 69.88 94 LEU A CA 1
ATOM 708 C C . LEU A 1 94 ? 2.968 -2.021 -14.592 1.00 69.88 94 LEU A C 1
ATOM 710 O O . LEU A 1 94 ? 2.363 -1.293 -15.379 1.00 69.88 94 LEU A O 1
ATOM 714 N N . VAL A 1 95 ? 3.946 -1.582 -13.793 1.00 66.25 95 VAL A N 1
ATOM 715 C CA . VAL A 1 95 ? 4.448 -0.193 -13.795 1.00 66.25 95 VAL A CA 1
ATOM 716 C C . VAL A 1 95 ? 5.084 0.146 -15.143 1.00 66.25 95 VAL A C 1
ATOM 718 O O . VAL A 1 95 ? 4.831 1.214 -15.693 1.00 66.25 95 VAL A O 1
ATOM 721 N N . ASP A 1 96 ? 5.850 -0.794 -15.696 1.00 72.56 96 ASP A N 1
ATOM 722 C CA . ASP A 1 96 ? 6.423 -0.710 -17.033 1.00 72.56 96 ASP A CA 1
ATOM 723 C C . ASP A 1 96 ? 6.533 -2.120 -17.629 1.00 72.56 96 ASP A C 1
ATOM 725 O O . ASP A 1 96 ? 7.190 -3.007 -17.083 1.00 72.56 96 ASP A O 1
ATOM 729 N N . TYR A 1 97 ? 5.854 -2.336 -18.753 1.00 70.94 97 TYR A N 1
ATOM 730 C CA . TYR A 1 97 ? 5.853 -3.610 -19.468 1.00 70.94 97 TYR A CA 1
ATOM 731 C C . TYR A 1 97 ? 7.192 -3.912 -20.155 1.00 70.94 97 TYR A C 1
ATOM 733 O O . TYR A 1 97 ? 7.463 -5.078 -20.427 1.00 70.94 97 TYR A O 1
ATOM 741 N N . SER A 1 98 ? 8.010 -2.898 -20.456 1.00 75.25 98 SER A N 1
ATOM 742 C CA . SER A 1 98 ? 9.266 -3.060 -21.202 1.00 75.25 98 SER A CA 1
ATOM 743 C C . SER A 1 98 ? 10.395 -3.684 -20.376 1.00 75.25 98 SER A C 1
ATOM 745 O O . SER A 1 98 ? 11.345 -4.217 -20.945 1.00 75.25 98 SER A O 1
ATOM 747 N N . ILE A 1 99 ? 10.261 -3.664 -19.046 1.00 81.44 99 ILE A N 1
ATOM 748 C CA . ILE A 1 99 ? 11.224 -4.246 -18.102 1.00 81.44 99 ILE A CA 1
ATOM 749 C C . ILE A 1 99 ? 11.171 -5.780 -18.121 1.00 81.44 99 ILE A C 1
ATOM 751 O O . ILE A 1 99 ? 12.171 -6.438 -17.849 1.00 81.44 99 ILE A O 1
ATOM 755 N N . TYR A 1 100 ? 10.014 -6.352 -18.452 1.00 76.31 100 TYR A N 1
ATOM 756 C CA . TYR A 1 100 ? 9.771 -7.787 -18.375 1.00 76.31 100 TYR A CA 1
ATOM 757 C C . TYR A 1 100 ? 9.801 -8.419 -19.763 1.00 76.31 100 TYR A C 1
ATOM 759 O O . TYR A 1 100 ? 9.144 -7.957 -20.703 1.00 76.31 100 TYR A O 1
ATOM 767 N N . SER A 1 101 ? 10.500 -9.544 -19.881 1.00 84.06 101 SER A N 1
ATOM 768 C CA . SER A 1 101 ? 10.408 -10.396 -21.062 1.00 84.06 101 SER A CA 1
ATOM 769 C C . SER A 1 101 ? 8.966 -10.867 -21.294 1.00 84.06 101 SER A C 1
ATOM 771 O O . SER A 1 101 ? 8.099 -10.815 -20.420 1.00 84.06 101 SER A O 1
ATOM 773 N N . GLU A 1 102 ? 8.677 -11.327 -22.510 1.00 81.69 102 GLU A N 1
ATOM 774 C CA . GLU A 1 102 ? 7.365 -11.889 -22.846 1.00 81.69 102 GLU A CA 1
ATOM 775 C C . GLU A 1 102 ? 6.975 -13.042 -21.911 1.00 81.69 102 GLU A C 1
ATOM 777 O O . GLU A 1 102 ? 5.857 -13.062 -21.404 1.00 81.69 102 GLU A O 1
ATOM 782 N N . GLU A 1 103 ? 7.909 -13.942 -21.599 1.00 79.62 103 GLU A N 1
ATOM 783 C CA . GLU A 1 103 ? 7.636 -15.062 -20.695 1.00 79.62 103 GLU A CA 1
ATOM 784 C C . GLU A 1 103 ? 7.407 -14.606 -19.248 1.00 79.62 103 GLU A C 1
ATOM 786 O O . GLU A 1 103 ? 6.518 -15.128 -18.581 1.00 79.62 103 GLU A O 1
ATOM 791 N N . GLU A 1 104 ? 8.140 -13.602 -18.762 1.00 76.94 104 GLU A N 1
ATOM 792 C CA . GLU A 1 104 ? 7.917 -13.053 -17.418 1.00 76.94 104 GLU A CA 1
ATOM 793 C C . GLU A 1 104 ? 6.542 -12.396 -17.302 1.00 76.94 104 GLU A C 1
ATOM 795 O O . GLU A 1 104 ? 5.827 -12.626 -16.328 1.00 76.94 104 GLU A O 1
ATOM 800 N N . ARG A 1 105 ? 6.113 -11.645 -18.323 1.00 79.81 105 ARG A N 1
ATOM 801 C CA . ARG A 1 105 ? 4.764 -11.061 -18.354 1.00 79.81 105 ARG A CA 1
ATOM 802 C C . ARG A 1 105 ? 3.684 -12.134 -18.324 1.00 79.81 105 ARG A C 1
ATOM 804 O O . ARG A 1 105 ? 2.724 -12.004 -17.565 1.00 79.81 105 ARG A O 1
ATOM 811 N N . ARG A 1 106 ? 3.862 -13.214 -19.088 1.00 79.19 106 ARG A N 1
ATOM 812 C CA . ARG A 1 106 ? 2.944 -14.361 -19.075 1.00 79.19 106 ARG A CA 1
ATOM 813 C C . ARG A 1 106 ? 2.934 -15.068 -17.729 1.00 79.19 106 ARG A C 1
ATOM 815 O O . ARG A 1 106 ? 1.869 -15.393 -17.214 1.00 79.19 106 ARG A O 1
ATOM 822 N N . ALA A 1 107 ? 4.099 -15.259 -17.117 1.00 75.62 107 ALA A N 1
ATOM 823 C CA . ALA A 1 107 ? 4.203 -15.831 -15.781 1.00 75.62 107 ALA A CA 1
ATOM 824 C C . ALA A 1 107 ? 3.447 -14.997 -14.741 1.00 75.62 107 ALA A C 1
ATOM 826 O O . ALA A 1 107 ? 2.747 -15.573 -13.913 1.00 75.62 107 ALA A O 1
ATOM 827 N N . ILE A 1 108 ? 3.520 -13.667 -14.830 1.00 75.25 108 ILE A N 1
ATOM 828 C CA . ILE A 1 108 ? 2.762 -12.762 -13.958 1.00 75.25 108 ILE A CA 1
ATOM 829 C C . ILE A 1 108 ? 1.260 -12.806 -14.281 1.00 75.25 108 ILE A C 1
ATOM 831 O O . ILE A 1 108 ? 0.437 -12.753 -13.375 1.00 75.25 108 ILE A O 1
ATOM 835 N N . ALA A 1 109 ? 0.866 -12.923 -15.552 1.00 79.06 109 ALA A N 1
ATOM 836 C CA . ALA A 1 109 ? -0.544 -13.006 -15.937 1.00 79.06 109 ALA A CA 1
ATOM 837 C C . ALA A 1 109 ? -1.227 -14.291 -15.428 1.00 79.06 109 ALA A C 1
ATOM 839 O O . ALA A 1 109 ? -2.404 -14.259 -15.060 1.00 79.06 109 ALA A O 1
ATOM 840 N N . ARG A 1 110 ? -0.484 -15.401 -15.327 1.00 82.56 110 ARG A N 1
ATOM 841 C CA . ARG A 1 110 ? -0.934 -16.682 -14.756 1.00 82.56 110 ARG A CA 1
ATOM 842 C C . ARG A 1 110 ? -1.006 -16.630 -13.221 1.00 82.56 110 ARG A C 1
ATOM 844 O O . ARG A 1 110 ? -0.241 -17.315 -12.544 1.00 82.56 110 ARG A O 1
ATOM 851 N N . ARG A 1 111 ? -1.940 -15.848 -12.671 1.00 81.56 111 ARG A N 1
ATOM 852 C CA . ARG A 1 111 ? -2.082 -15.642 -11.217 1.00 81.56 111 ARG A CA 1
ATOM 853 C C . ARG A 1 111 ? -3.446 -16.009 -10.647 1.00 81.56 111 ARG A C 1
ATOM 855 O O . ARG A 1 111 ? -4.423 -16.199 -11.372 1.00 81.56 111 ARG A O 1
ATOM 862 N N . VAL A 1 112 ? -3.508 -16.017 -9.317 1.00 83.00 112 VAL A N 1
ATOM 863 C CA . VAL A 1 112 ? -4.751 -16.000 -8.546 1.00 83.00 112 VAL A CA 1
ATOM 864 C C . VAL A 1 112 ? -4.740 -14.804 -7.600 1.00 83.00 112 VAL A C 1
ATOM 866 O O . VAL A 1 112 ? -3.740 -14.506 -6.955 1.00 83.00 112 VAL A O 1
ATOM 869 N N . GLU A 1 113 ? -5.867 -14.116 -7.504 1.00 82.94 113 GLU A N 1
ATOM 870 C CA . GLU A 1 113 ? -6.034 -12.939 -6.656 1.00 82.94 113 GLU A CA 1
ATOM 871 C C . GLU A 1 113 ? -7.093 -13.202 -5.587 1.00 82.94 113 GLU A C 1
ATOM 873 O O . GLU A 1 113 ? -8.111 -13.850 -5.848 1.00 82.94 113 GLU A O 1
ATOM 878 N N . LEU A 1 114 ? -6.885 -12.664 -4.381 1.00 81.31 114 LEU A N 1
ATOM 879 C CA . LEU A 1 114 ? -7.961 -12.552 -3.396 1.00 81.31 114 LEU A CA 1
ATOM 880 C C . LEU A 1 114 ? -8.534 -11.148 -3.459 1.00 81.31 114 LEU A C 1
ATOM 882 O O . LEU A 1 114 ? -7.897 -10.167 -3.069 1.00 81.31 114 LEU A O 1
ATOM 886 N N . ALA A 1 115 ? -9.771 -11.066 -3.922 1.00 78.81 115 ALA A N 1
ATOM 887 C CA . ALA A 1 115 ? -10.551 -9.849 -3.929 1.00 78.81 115 ALA A CA 1
ATOM 888 C C . ALA A 1 115 ? -11.532 -9.846 -2.753 1.00 78.81 115 ALA A C 1
ATOM 890 O O . ALA A 1 115 ? -12.109 -10.873 -2.377 1.00 78.81 115 ALA A O 1
ATOM 891 N N . LYS A 1 116 ? -11.784 -8.661 -2.190 1.00 74.88 116 LYS A N 1
ATOM 892 C CA . LYS A 1 116 ? -12.925 -8.473 -1.292 1.00 74.88 116 LYS A CA 1
ATOM 893 C C . LYS A 1 116 ? -14.189 -8.825 -2.072 1.00 74.88 116 LYS A C 1
ATOM 895 O O . LYS A 1 116 ? -14.409 -8.282 -3.152 1.00 74.88 116 LYS A O 1
ATOM 900 N N . HIS A 1 117 ? -15.013 -9.723 -1.539 1.00 67.06 117 HIS A N 1
ATOM 901 C CA . HIS A 1 117 ? -16.285 -10.013 -2.183 1.00 67.06 117 HIS A CA 1
ATOM 902 C C . HIS A 1 117 ? -17.157 -8.756 -2.162 1.00 67.06 117 HIS A C 1
ATOM 904 O O . HIS A 1 117 ? -17.497 -8.242 -1.095 1.00 67.06 117 HIS A O 1
ATOM 910 N N . GLN A 1 118 ? -17.480 -8.237 -3.343 1.00 53.84 118 GLN A N 1
ATOM 911 C CA . GLN A 1 118 ? -18.453 -7.169 -3.495 1.00 53.84 118 GLN A CA 1
ATOM 912 C C . GLN A 1 118 ? -19.798 -7.820 -3.788 1.00 53.84 118 GLN A C 1
ATOM 914 O O . GLN A 1 118 ? -20.075 -8.221 -4.915 1.00 53.84 118 GLN A O 1
ATOM 919 N N . ALA A 1 119 ? -20.640 -7.936 -2.765 1.00 46.69 119 ALA A N 1
ATOM 920 C CA . ALA A 1 119 ? -22.048 -8.178 -3.013 1.00 46.69 119 ALA A CA 1
ATOM 921 C C . ALA A 1 119 ? -22.599 -6.945 -3.746 1.00 46.69 119 ALA A C 1
ATOM 923 O O . ALA A 1 119 ? -22.622 -5.846 -3.189 1.00 46.69 119 ALA A O 1
ATOM 924 N N . LEU A 1 120 ? -23.038 -7.121 -4.994 1.00 40.81 120 LEU A N 1
ATOM 925 C CA . LEU A 1 120 ? -23.970 -6.199 -5.638 1.00 40.81 120 LEU A CA 1
ATOM 926 C C . LEU A 1 120 ? -25.275 -6.273 -4.843 1.00 40.81 120 LEU A C 1
ATOM 928 O O . LEU A 1 120 ? -26.172 -7.055 -5.152 1.00 40.81 120 LEU A O 1
ATOM 932 N N . VAL A 1 121 ? -25.365 -5.505 -3.759 1.00 36.91 121 VAL A N 1
ATOM 933 C CA . VAL A 1 121 ? -26.632 -5.336 -3.061 1.00 36.91 121 VAL A CA 1
ATOM 934 C C . VAL A 1 121 ? -27.482 -4.431 -3.948 1.00 36.91 121 VAL A C 1
ATOM 936 O O . VAL A 1 121 ? -27.316 -3.213 -3.962 1.00 36.91 121 VAL A O 1
ATOM 939 N N . LEU A 1 122 ? -28.382 -5.033 -4.723 1.00 37.06 122 LEU A N 1
ATOM 940 C CA . LEU A 1 122 ? -29.521 -4.332 -5.310 1.00 37.06 122 LEU A CA 1
ATOM 941 C C . LEU A 1 122 ? -30.429 -3.888 -4.152 1.00 37.06 122 LEU A C 1
ATOM 943 O O . LEU A 1 122 ? -31.384 -4.573 -3.799 1.00 37.06 122 LEU A O 1
ATOM 947 N N . ILE A 1 123 ? -30.098 -2.765 -3.506 1.00 37.88 123 ILE A N 1
ATOM 948 C CA . ILE A 1 123 ? -30.931 -2.160 -2.458 1.00 37.88 123 ILE A CA 1
ATOM 949 C C . ILE A 1 123 ? -32.069 -1.406 -3.144 1.00 37.88 123 ILE A C 1
ATOM 951 O O . ILE A 1 123 ? -32.043 -0.189 -3.304 1.00 37.88 123 ILE A O 1
ATOM 955 N N . ALA A 1 124 ? -33.091 -2.150 -3.545 1.00 36.31 124 ALA A N 1
ATOM 956 C CA . ALA A 1 124 ? -34.447 -1.639 -3.605 1.00 36.31 124 ALA A CA 1
ATOM 957 C C . ALA A 1 124 ? -35.214 -2.354 -2.488 1.00 36.31 124 ALA A C 1
ATOM 959 O O . ALA A 1 124 ? -35.394 -3.563 -2.543 1.00 36.31 124 ALA A O 1
ATOM 960 N N . ALA A 1 125 ? -35.637 -1.590 -1.480 1.00 37.94 125 ALA A N 1
ATOM 961 C CA . ALA A 1 125 ? -36.392 -2.027 -0.302 1.00 37.94 125 ALA A CA 1
ATOM 962 C C . ALA A 1 125 ? -35.596 -2.762 0.796 1.00 37.94 125 ALA A C 1
ATOM 964 O O . ALA A 1 125 ? -35.572 -3.984 0.857 1.00 37.94 125 ALA A O 1
ATOM 965 N N . LEU A 1 126 ? -35.035 -1.996 1.739 1.00 36.81 126 LEU A N 1
ATOM 966 C CA . LEU A 1 126 ? -35.408 -2.062 3.165 1.00 36.81 126 LEU A CA 1
ATOM 967 C C . LEU A 1 126 ? -34.621 -1.010 3.961 1.00 36.81 126 LEU A C 1
ATOM 969 O O . LEU A 1 126 ? -33.394 -0.982 3.979 1.00 36.81 126 LEU A O 1
ATOM 973 N N . CYS A 1 127 ? -35.370 -0.092 4.561 1.00 41.00 127 CYS A N 1
ATOM 974 C CA . CYS A 1 127 ? -34.896 1.072 5.291 1.00 41.00 127 CYS A CA 1
ATOM 975 C C . CYS A 1 127 ? -34.397 0.750 6.716 1.00 41.00 127 CYS A C 1
ATOM 977 O O . CYS A 1 127 ? -34.793 -0.242 7.318 1.00 41.00 127 CYS A O 1
ATOM 979 N N . VAL A 1 128 ? -33.678 1.736 7.273 1.00 44.22 128 VAL A N 1
ATOM 980 C CA . VAL A 1 1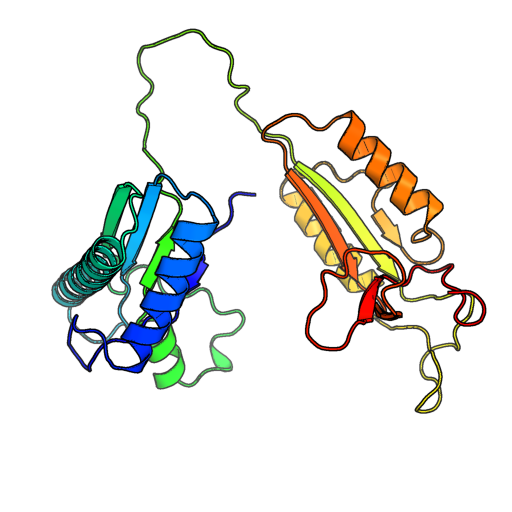28 ? -33.496 2.045 8.707 1.00 44.22 128 VAL A CA 1
ATOM 981 C C . VAL A 1 128 ? -32.562 1.122 9.489 1.00 44.22 128 VAL A C 1
ATOM 983 O O . VAL A 1 128 ? -33.044 0.262 10.193 1.00 44.22 128 VAL A O 1
ATOM 986 N N . TRP A 1 129 ? -31.247 1.356 9.421 1.00 39.09 129 TRP A N 1
ATOM 987 C CA . TRP A 1 129 ? -30.331 1.630 10.552 1.00 39.09 129 TRP A CA 1
ATOM 988 C C . TRP A 1 129 ? -29.125 2.344 9.920 1.00 39.09 129 TRP A C 1
ATOM 990 O O . TRP A 1 129 ? -28.571 1.868 8.932 1.00 39.09 129 TRP A O 1
ATOM 1000 N N . GLY A 1 130 ? -28.806 3.551 10.386 1.00 42.75 130 GLY A N 1
ATOM 1001 C CA . GLY A 1 130 ? -27.910 4.483 9.697 1.00 42.75 130 GLY A CA 1
ATOM 1002 C C . GLY A 1 130 ? -26.458 4.017 9.634 1.00 42.75 130 GLY A C 1
ATOM 1003 O O . GLY A 1 130 ? -25.661 4.376 10.492 1.00 42.75 130 GLY A O 1
ATOM 1004 N N . VAL A 1 131 ? -26.096 3.285 8.583 1.00 41.19 131 VAL A N 1
ATOM 1005 C CA . VAL A 1 131 ? -24.707 3.229 8.123 1.00 41.19 131 VAL A CA 1
ATOM 1006 C C . VAL A 1 131 ? -24.477 4.499 7.305 1.00 41.19 131 VAL A C 1
ATOM 1008 O O . VAL A 1 131 ? -25.145 4.664 6.278 1.00 41.19 131 VAL A O 1
ATOM 1011 N N . PRO A 1 132 ? -23.600 5.428 7.722 1.00 43.38 132 PRO A N 1
ATOM 1012 C CA . PRO A 1 132 ? -23.249 6.544 6.864 1.00 43.38 132 PRO A CA 1
ATOM 1013 C C . PRO A 1 132 ? -22.565 5.983 5.614 1.00 43.38 132 PRO A C 1
ATOM 1015 O O . PRO A 1 132 ? -21.489 5.387 5.663 1.00 43.38 132 PRO A O 1
ATOM 1018 N N . VAL A 1 133 ? -23.234 6.133 4.473 1.00 47.94 133 VAL A N 1
ATOM 1019 C CA . VAL A 1 133 ? -22.631 5.937 3.158 1.00 47.94 133 VAL A CA 1
ATOM 1020 C C . VAL A 1 133 ? -21.582 7.036 2.997 1.00 47.94 133 VAL A C 1
ATOM 1022 O O . VAL A 1 133 ? -21.921 8.185 2.734 1.00 47.94 133 VAL A O 1
ATOM 1025 N N . GLY A 1 134 ? -20.317 6.666 3.209 1.00 58.81 134 GLY A N 1
ATOM 1026 C CA . GLY A 1 134 ? -19.150 7.526 3.019 1.00 58.81 134 GLY A CA 1
ATOM 1027 C C . GLY A 1 134 ? -18.178 7.477 4.194 1.00 58.81 134 GLY A C 1
ATOM 1028 O O . GLY A 1 134 ? -18.086 8.446 4.934 1.00 58.81 134 GLY A O 1
ATOM 1029 N N . ALA A 1 135 ? -17.445 6.371 4.361 1.00 70.31 135 ALA A N 1
ATOM 1030 C CA . ALA A 1 135 ? -16.287 6.340 5.258 1.00 70.31 135 ALA A CA 1
ATOM 1031 C C . ALA A 1 135 ? -15.283 7.430 4.844 1.00 70.31 135 ALA A C 1
ATOM 1033 O O . ALA A 1 135 ? -14.792 7.419 3.706 1.00 70.31 135 ALA A O 1
ATOM 1034 N N . ALA A 1 136 ? -14.998 8.368 5.746 1.00 85.00 136 ALA A N 1
ATOM 1035 C CA . ALA A 1 136 ? -14.077 9.464 5.502 1.00 85.00 136 ALA A CA 1
ATOM 1036 C C . ALA A 1 136 ? -12.642 8.936 5.373 1.00 85.00 136 ALA A C 1
ATOM 1038 O O . ALA A 1 136 ? -12.266 7.905 5.939 1.00 85.00 136 ALA A O 1
ATOM 1039 N N . GLN A 1 137 ? -11.831 9.635 4.582 1.00 92.12 137 GLN A N 1
ATOM 1040 C CA . GLN A 1 137 ? -10.414 9.329 4.432 1.00 92.12 137 GLN A CA 1
ATOM 1041 C C . GLN A 1 137 ? -9.614 10.558 4.824 1.00 92.12 137 GLN A C 1
ATOM 1043 O O . GLN A 1 137 ? -9.732 11.590 4.168 1.00 92.12 137 GLN A O 1
ATOM 1048 N N . PHE A 1 138 ? -8.806 10.431 5.869 1.00 93.69 138 PHE A N 1
ATOM 1049 C CA . PHE A 1 138 ? -7.925 11.484 6.354 1.00 93.69 138 PHE A CA 1
ATOM 1050 C C . PHE A 1 138 ? -6.504 11.198 5.884 1.00 93.69 138 PHE A C 1
ATOM 1052 O O . PHE A 1 138 ? -6.015 10.078 6.030 1.00 93.69 138 PHE A O 1
ATOM 1059 N N . GLY A 1 139 ? -5.861 12.194 5.288 1.00 94.44 139 GLY A N 1
ATOM 1060 C CA . GLY A 1 139 ? -4.484 12.112 4.829 1.00 94.44 139 GLY A CA 1
ATOM 1061 C C . GLY A 1 139 ? -3.547 12.923 5.715 1.00 94.44 139 GLY A C 1
ATOM 1062 O O . GLY A 1 139 ? -3.904 14.013 6.174 1.00 94.44 139 GLY A O 1
ATOM 1063 N N . MET A 1 140 ? -2.331 12.411 5.868 1.00 97.56 140 MET A N 1
ATOM 1064 C CA . MET A 1 140 ? -1.149 13.151 6.294 1.00 97.56 140 MET A CA 1
ATOM 1065 C C . MET A 1 140 ? 0.039 12.687 5.453 1.00 97.56 140 MET A C 1
ATOM 1067 O O . MET A 1 140 ? 0.198 11.491 5.201 1.00 97.56 140 MET A O 1
ATOM 1071 N N . VAL A 1 141 ? 0.841 13.628 4.972 1.00 97.62 141 VAL A N 1
ATOM 1072 C CA . VAL A 1 141 ? 1.987 13.331 4.109 1.00 97.62 141 VAL A CA 1
ATOM 1073 C C . VAL A 1 141 ? 3.198 14.072 4.641 1.00 97.62 141 VAL A C 1
ATOM 1075 O O . VAL A 1 141 ? 3.114 15.271 4.901 1.00 97.62 141 VAL A O 1
ATOM 1078 N N . VAL A 1 142 ? 4.293 13.337 4.794 1.00 97.12 142 VAL A N 1
ATOM 1079 C CA . VAL A 1 142 ? 5.562 13.806 5.335 1.00 97.12 142 VAL A CA 1
ATOM 1080 C C . VAL A 1 142 ? 6.661 13.577 4.302 1.00 97.12 142 VAL A C 1
ATOM 1082 O O . VAL A 1 142 ? 6.768 12.470 3.771 1.00 97.12 142 VAL A O 1
ATOM 1085 N N . GLY A 1 143 ? 7.452 14.608 4.018 1.00 96.69 143 GLY A N 1
ATOM 1086 C CA . GLY A 1 143 ? 8.649 14.533 3.177 1.00 96.69 143 GLY A CA 1
ATOM 1087 C C . GLY A 1 143 ? 9.793 15.301 3.820 1.00 96.69 143 GLY A C 1
ATOM 1088 O O . GLY A 1 143 ? 9.627 16.482 4.095 1.00 96.69 143 GLY A O 1
ATOM 1089 N N . VAL A 1 144 ? 10.923 14.658 4.083 1.00 95.12 144 VAL A N 1
ATOM 1090 C CA . VAL A 1 144 ? 12.059 15.307 4.752 1.00 95.12 144 VAL A CA 1
ATOM 1091 C C . VAL A 1 144 ? 13.292 15.165 3.880 1.00 95.12 144 VAL A C 1
ATOM 1093 O O . VAL A 1 144 ? 13.811 14.059 3.733 1.00 95.12 144 VAL A O 1
ATOM 1096 N N . ASP A 1 145 ? 13.718 16.274 3.284 1.00 93.12 145 ASP A N 1
ATOM 1097 C CA . ASP A 1 145 ? 15.022 16.369 2.631 1.00 93.12 145 ASP A CA 1
ATOM 1098 C C . ASP A 1 145 ? 16.032 17.029 3.584 1.00 93.12 145 ASP A C 1
ATOM 1100 O O . ASP A 1 145 ? 17.151 16.539 3.703 1.00 93.12 145 ASP A O 1
ATOM 1104 N N . ASP A 1 146 ? 15.613 18.065 4.321 1.00 94.75 146 ASP A N 1
ATOM 1105 C CA . ASP A 1 146 ? 16.448 18.818 5.271 1.00 94.75 146 ASP A CA 1
ATOM 1106 C C . ASP A 1 146 ? 16.294 18.325 6.720 1.00 94.75 146 ASP A C 1
ATOM 1108 O O . ASP A 1 146 ? 15.213 18.416 7.322 1.00 94.75 146 ASP A O 1
ATOM 1112 N N . TYR A 1 147 ? 17.398 17.854 7.301 1.00 94.62 147 TYR A N 1
ATOM 1113 C CA . TYR A 1 147 ? 17.502 17.411 8.686 1.00 94.62 147 TYR A CA 1
ATOM 1114 C C . TYR A 1 147 ? 18.406 18.350 9.486 1.00 94.62 147 TYR A C 1
ATOM 1116 O O . TYR A 1 147 ? 19.610 18.446 9.257 1.00 94.62 147 TYR A O 1
ATOM 1124 N N . ARG A 1 148 ? 17.857 18.957 10.547 1.00 93.81 148 ARG A N 1
ATOM 1125 C CA . ARG A 1 148 ? 18.530 19.988 11.362 1.00 93.81 148 ARG A CA 1
ATOM 1126 C C . ARG A 1 148 ? 19.933 19.602 11.845 1.00 93.81 148 ARG A C 1
ATOM 1128 O O . ARG A 1 148 ? 20.780 20.475 12.036 1.00 93.81 148 ARG A O 1
ATOM 1135 N N . HIS A 1 149 ? 20.146 18.319 12.127 1.00 91.06 149 HIS A N 1
ATOM 1136 C CA . HIS A 1 149 ? 21.370 17.797 12.737 1.00 91.06 149 HIS A CA 1
ATOM 1137 C C . HIS A 1 149 ? 22.278 17.046 11.749 1.00 91.06 149 HIS A C 1
ATOM 1139 O O . HIS A 1 149 ? 23.281 16.470 12.175 1.00 91.06 149 HIS A O 1
ATOM 1145 N N . PHE A 1 150 ? 21.926 17.000 10.460 1.00 90.50 150 PHE A N 1
ATOM 1146 C CA . PHE A 1 150 ? 22.632 16.199 9.460 1.00 90.50 150 PHE A CA 1
ATOM 1147 C C . PHE A 1 150 ? 23.533 17.097 8.604 1.00 90.50 150 PHE A C 1
ATOM 1149 O O . PHE A 1 150 ? 23.500 18.326 8.684 1.00 90.50 150 PHE A O 1
ATOM 1156 N N . GLN A 1 151 ? 24.421 16.477 7.830 1.00 88.75 151 GLN A N 1
ATOM 1157 C CA . GLN A 1 151 ? 25.269 17.192 6.879 1.00 88.75 151 GLN A CA 1
ATOM 1158 C C . GLN A 1 151 ? 24.524 17.433 5.557 1.00 88.75 151 GLN A C 1
ATOM 1160 O O . GLN A 1 151 ? 23.802 16.546 5.113 1.00 88.75 151 GLN A O 1
ATOM 1165 N N . PRO A 1 152 ? 24.759 18.550 4.849 1.00 89.75 152 PRO A N 1
ATOM 1166 C CA . PRO A 1 152 ? 24.187 18.748 3.521 1.00 89.75 152 PRO A CA 1
ATOM 1167 C C . PRO A 1 152 ? 24.543 17.616 2.552 1.00 89.75 152 PRO A C 1
ATOM 1169 O O . PRO A 1 152 ? 25.683 17.141 2.520 1.00 89.75 152 PRO A O 1
ATOM 1172 N N . PHE A 1 153 ? 23.586 17.212 1.720 1.00 83.88 153 PHE A N 1
ATOM 1173 C CA . PHE A 1 153 ? 23.827 16.223 0.675 1.00 83.88 153 PHE A CA 1
ATOM 1174 C C . PHE A 1 153 ? 24.692 16.804 -0.465 1.00 83.88 153 PHE A C 1
ATOM 1176 O O . PHE A 1 153 ? 24.462 17.938 -0.895 1.00 83.88 153 PHE A O 1
ATOM 1183 N N . PRO A 1 154 ? 25.658 16.044 -1.020 1.00 81.62 154 PRO A N 1
ATOM 1184 C CA . PRO A 1 154 ? 26.130 14.738 -0.559 1.00 81.62 154 PRO A CA 1
ATOM 1185 C C . PRO A 1 154 ? 27.175 14.861 0.562 1.00 81.62 154 PRO A C 1
ATOM 1187 O O . PRO A 1 154 ? 28.121 15.644 0.450 1.00 81.62 154 PRO A O 1
ATOM 1190 N N . ALA A 1 155 ? 27.075 14.012 1.587 1.00 79.94 155 ALA A N 1
ATOM 1191 C CA . ALA A 1 155 ? 28.102 13.887 2.623 1.00 79.94 155 ALA A CA 1
ATOM 1192 C C . ALA A 1 155 ? 29.059 12.703 2.356 1.00 79.94 155 ALA A C 1
ATOM 1194 O O . ALA A 1 155 ? 28.762 11.822 1.537 1.00 79.94 155 ALA A O 1
ATOM 1195 N N . PRO A 1 156 ? 30.226 12.652 3.026 1.00 80.31 156 PRO A N 1
ATOM 1196 C CA . PRO A 1 156 ? 31.109 11.492 2.995 1.00 80.31 156 PRO A CA 1
ATOM 1197 C C . PRO A 1 156 ? 30.409 10.194 3.426 1.00 80.31 156 PRO A C 1
ATOM 1199 O O . PRO A 1 156 ? 29.503 10.184 4.256 1.00 80.31 156 PRO A O 1
ATOM 1202 N N . VAL A 1 157 ? 30.876 9.064 2.889 1.00 70.44 157 VAL A N 1
ATOM 1203 C CA . VAL A 1 157 ? 30.343 7.736 3.230 1.00 70.44 157 VAL A CA 1
ATOM 1204 C C . VAL A 1 157 ? 30.478 7.478 4.734 1.00 70.44 157 VAL A C 1
ATOM 1206 O O . VAL A 1 157 ? 31.589 7.478 5.261 1.00 70.44 157 VAL A O 1
ATOM 1209 N N . GLY A 1 158 ? 29.353 7.189 5.391 1.00 72.38 158 GLY A N 1
ATOM 1210 C CA . GLY A 1 158 ? 29.281 6.896 6.826 1.00 72.38 158 GLY A CA 1
ATOM 1211 C C . GLY A 1 158 ? 28.824 8.070 7.697 1.00 72.38 158 GLY A C 1
ATOM 1212 O O . GLY A 1 158 ? 28.650 7.878 8.897 1.00 72.38 158 GLY A O 1
ATOM 1213 N N . GLU A 1 159 ? 28.604 9.250 7.116 1.00 80.06 159 GLU A N 1
ATOM 1214 C CA . GLU A 1 159 ? 27.980 10.386 7.797 1.00 80.06 159 GLU A CA 1
ATOM 1215 C C . GLU A 1 159 ? 26.476 10.440 7.501 1.00 80.06 159 GLU A C 1
ATOM 1217 O O . GLU A 1 159 ? 26.026 10.043 6.425 1.00 80.06 159 GLU A O 1
ATOM 1222 N N . LEU A 1 160 ? 25.695 10.918 8.473 1.00 83.62 160 LEU A N 1
ATOM 1223 C CA . LEU A 1 160 ? 24.275 11.202 8.277 1.00 83.62 160 LEU A CA 1
ATOM 1224 C C . LEU A 1 160 ? 24.144 12.486 7.459 1.00 83.62 160 LEU A C 1
ATOM 1226 O O . LEU A 1 160 ? 24.662 13.532 7.863 1.00 83.62 160 LEU A O 1
ATOM 1230 N N . SER A 1 161 ? 23.474 12.395 6.315 1.00 88.19 161 SER A N 1
ATOM 1231 C CA . SER A 1 161 ? 23.302 13.505 5.384 1.00 88.19 161 SER A CA 1
ATOM 1232 C C . SER A 1 161 ? 21.842 13.783 5.097 1.00 88.19 161 SER A C 1
ATOM 1234 O O . SER A 1 161 ? 21.032 12.870 5.167 1.00 88.19 161 SER A O 1
ATOM 1236 N N . ASP A 1 162 ? 21.539 14.998 4.667 1.00 90.31 162 ASP A N 1
ATOM 1237 C CA . ASP A 1 162 ? 20.277 15.334 4.017 1.00 90.31 162 ASP A CA 1
ATOM 1238 C C . ASP A 1 162 ? 19.983 14.401 2.827 1.00 90.31 162 ASP A C 1
ATOM 1240 O O . ASP A 1 162 ? 20.854 13.666 2.332 1.00 90.31 162 ASP A O 1
ATOM 1244 N N . LEU A 1 163 ? 18.739 14.446 2.356 1.00 86.00 163 LEU A N 1
ATOM 1245 C CA . LEU A 1 163 ? 18.272 13.719 1.180 1.00 86.00 163 LEU A CA 1
ATOM 1246 C C . LEU A 1 163 ? 17.951 14.672 0.027 1.00 86.00 163 LEU A C 1
ATOM 1248 O O . LEU A 1 163 ? 17.743 15.869 0.205 1.00 86.00 163 LEU A O 1
ATOM 1252 N N . GLU A 1 164 ? 17.901 14.114 -1.181 1.00 87.50 164 GLU A N 1
ATOM 1253 C CA . GLU A 1 164 ? 17.319 14.783 -2.339 1.00 87.50 164 GLU A CA 1
ATOM 1254 C C . GLU A 1 164 ? 16.131 13.970 -2.859 1.00 87.50 164 GLU A C 1
ATOM 1256 O O . GLU A 1 164 ? 16.287 12.844 -3.341 1.00 87.50 164 GLU A O 1
ATOM 1261 N N . GLY A 1 165 ? 14.941 14.570 -2.837 1.00 86.50 165 GLY A N 1
ATOM 1262 C CA . GLY A 1 165 ? 13.765 14.063 -3.539 1.00 86.50 165 GLY A CA 1
ATOM 1263 C C . GLY A 1 165 ? 12.647 13.535 -2.646 1.00 86.50 165 GLY A C 1
ATOM 1264 O O . GLY A 1 165 ? 11.551 13.309 -3.162 1.00 86.50 165 GLY A O 1
ATOM 1265 N N . ALA A 1 166 ? 12.848 13.422 -1.335 1.00 87.94 166 ALA A N 1
ATOM 1266 C CA . ALA A 1 166 ? 11.794 13.018 -0.416 1.00 87.94 166 ALA A CA 1
ATOM 1267 C C . ALA A 1 166 ? 10.645 14.037 -0.388 1.00 87.94 166 ALA A C 1
ATOM 1269 O O . ALA A 1 166 ? 9.473 13.646 -0.344 1.00 87.94 166 ALA A O 1
ATOM 1270 N N . VAL A 1 167 ? 10.948 15.335 -0.504 1.00 93.19 167 VAL A N 1
ATOM 1271 C CA . VAL A 1 167 ? 9.927 16.382 -0.652 1.00 93.19 167 VAL A CA 1
ATOM 1272 C C . VAL A 1 167 ? 9.190 16.237 -1.985 1.00 93.19 167 VAL A C 1
ATOM 1274 O O . VAL A 1 167 ? 7.959 16.282 -2.016 1.00 93.19 167 VAL A O 1
ATOM 1277 N N . ASN A 1 168 ? 9.905 15.965 -3.081 1.00 86.94 168 ASN A N 1
ATOM 1278 C CA . ASN A 1 168 ? 9.291 15.746 -4.398 1.00 86.94 168 ASN A CA 1
ATOM 1279 C C . ASN A 1 168 ? 8.334 14.538 -4.398 1.00 86.94 168 ASN A C 1
ATOM 1281 O O . ASN A 1 168 ? 7.270 14.576 -5.027 1.00 86.94 168 ASN A O 1
ATOM 1285 N N . ASP A 1 169 ? 8.685 13.461 -3.694 1.00 84.25 169 ASP A N 1
ATOM 1286 C CA . ASP A 1 169 ? 7.825 12.287 -3.535 1.00 84.25 169 ASP A CA 1
ATOM 1287 C C . ASP A 1 169 ? 6.593 12.606 -2.682 1.00 84.25 169 ASP A C 1
ATOM 1289 O O . ASP A 1 169 ? 5.461 12.285 -3.072 1.00 84.25 169 ASP A O 1
ATOM 1293 N N . ALA A 1 170 ? 6.780 13.324 -1.573 1.00 90.69 170 ALA A N 1
ATOM 1294 C CA . ALA A 1 170 ? 5.692 13.808 -0.732 1.00 90.69 170 ALA A CA 1
ATOM 1295 C C . ALA A 1 170 ? 4.708 14.691 -1.521 1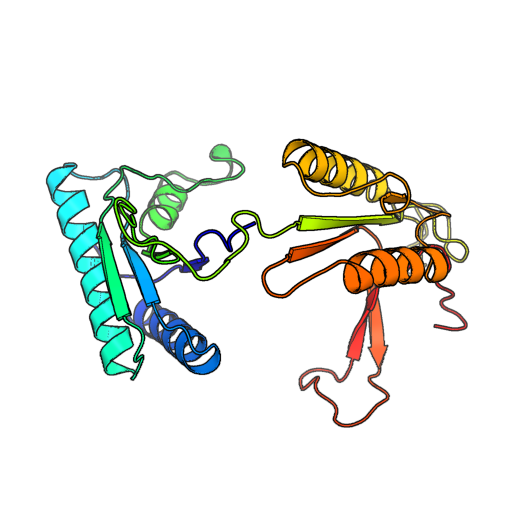.00 90.69 170 ALA A C 1
ATOM 1297 O O . ALA A 1 170 ? 3.493 14.496 -1.428 1.00 90.69 170 ALA A O 1
ATOM 1298 N N . GLU A 1 171 ? 5.191 15.597 -2.372 1.00 92.94 171 GLU A N 1
ATOM 1299 C CA . GLU A 1 171 ? 4.346 16.416 -3.250 1.00 92.94 171 GLU A CA 1
ATOM 1300 C C . GLU A 1 171 ? 3.515 15.564 -4.223 1.00 92.94 171 GLU A C 1
ATOM 1302 O O . GLU A 1 171 ? 2.298 15.760 -4.365 1.00 92.94 171 GLU A O 1
ATOM 1307 N N . ARG A 1 172 ? 4.137 14.572 -4.878 1.00 86.81 172 ARG A N 1
ATOM 1308 C CA . ARG A 1 172 ? 3.456 13.663 -5.822 1.00 86.81 172 ARG A CA 1
ATOM 1309 C C . ARG A 1 172 ? 2.368 12.844 -5.134 1.00 86.81 172 ARG A C 1
ATOM 1311 O O . ARG A 1 172 ? 1.280 12.643 -5.701 1.00 86.81 172 ARG A O 1
ATOM 1318 N N . ILE A 1 173 ? 2.638 12.392 -3.913 1.00 84.94 173 ILE A N 1
ATOM 1319 C CA . ILE A 1 173 ? 1.695 11.634 -3.092 1.00 84.94 173 ILE A CA 1
ATOM 1320 C C . ILE A 1 173 ? 0.556 12.539 -2.620 1.00 84.94 173 ILE A C 1
ATOM 1322 O O . ILE A 1 173 ? -0.609 12.192 -2.832 1.00 84.94 173 ILE A O 1
ATOM 1326 N N . ALA A 1 174 ? 0.855 13.721 -2.078 1.00 89.56 174 ALA A N 1
ATOM 1327 C CA . ALA A 1 174 ? -0.145 14.685 -1.623 1.00 89.56 174 ALA A CA 1
ATOM 1328 C C . ALA A 1 174 ? -1.090 15.102 -2.759 1.00 89.56 174 ALA A C 1
ATOM 1330 O O . ALA A 1 174 ? -2.315 15.084 -2.598 1.00 89.56 174 ALA A O 1
ATOM 1331 N N . ALA A 1 175 ? -0.551 15.379 -3.951 1.00 85.94 175 ALA A N 1
ATOM 1332 C CA . ALA A 1 175 ? -1.350 15.679 -5.135 1.00 85.94 175 ALA A CA 1
ATOM 1333 C C . ALA A 1 175 ? -2.268 14.507 -5.522 1.00 85.94 175 ALA A C 1
ATOM 1335 O O . ALA A 1 175 ? -3.433 14.707 -5.875 1.00 85.94 175 ALA A O 1
ATOM 1336 N N . SER A 1 176 ? -1.775 13.271 -5.427 1.00 87.62 176 SER A N 1
ATOM 1337 C CA . SER A 1 176 ? -2.564 12.066 -5.706 1.00 87.62 176 SER A CA 1
ATOM 1338 C C . SER A 1 176 ? -3.646 11.813 -4.655 1.00 87.62 176 SER A C 1
ATOM 1340 O O . SER A 1 176 ? -4.746 11.381 -5.007 1.00 87.62 176 SER A O 1
ATOM 1342 N N . MET A 1 177 ? -3.373 12.107 -3.382 1.00 87.31 177 MET A N 1
ATOM 1343 C CA . MET A 1 177 ? -4.355 12.013 -2.302 1.00 87.31 177 MET A CA 1
ATOM 1344 C C . MET A 1 177 ? -5.479 13.033 -2.480 1.00 87.31 177 MET A C 1
ATOM 1346 O O . MET A 1 177 ? -6.652 12.656 -2.479 1.00 87.31 177 MET A O 1
ATOM 1350 N N . ARG A 1 178 ? -5.125 14.297 -2.733 1.00 91.12 178 ARG A N 1
ATOM 1351 C CA . ARG A 1 178 ? -6.087 15.382 -2.972 1.00 91.12 178 ARG A CA 1
ATOM 1352 C C . ARG A 1 178 ? -6.956 15.114 -4.200 1.00 91.12 178 ARG A C 1
ATOM 1354 O O . ARG A 1 178 ? -8.174 15.232 -4.116 1.00 91.12 178 ARG A O 1
ATOM 1361 N N . ARG A 1 179 ? -6.370 14.646 -5.314 1.00 86.50 179 ARG A N 1
ATOM 1362 C CA . ARG A 1 179 ? -7.137 14.215 -6.505 1.00 86.50 179 ARG A CA 1
ATOM 1363 C C . ARG A 1 179 ? -8.107 13.070 -6.214 1.00 86.50 179 ARG A C 1
ATOM 1365 O O . ARG A 1 179 ? -9.145 12.980 -6.859 1.00 86.50 179 ARG A O 1
ATOM 1372 N N . ALA A 1 180 ? -7.774 12.197 -5.266 1.00 81.19 180 ALA A N 1
ATOM 1373 C CA . ALA A 1 180 ? -8.632 11.092 -4.853 1.00 81.19 180 ALA A CA 1
ATOM 1374 C C . ALA A 1 180 ? -9.713 11.502 -3.831 1.00 81.19 180 ALA A C 1
ATOM 1376 O O . ALA A 1 180 ? -10.443 10.631 -3.362 1.00 81.19 180 ALA A O 1
ATOM 1377 N N . GLY A 1 181 ? -9.807 12.790 -3.475 1.00 85.38 181 GLY A N 1
ATOM 1378 C CA . GLY A 1 181 ? -10.786 13.306 -2.516 1.00 85.38 181 GLY A CA 1
ATOM 1379 C C . GLY A 1 181 ? -10.481 12.965 -1.055 1.00 85.38 181 GLY A C 1
ATOM 1380 O O . GLY A 1 181 ? -11.395 12.959 -0.236 1.00 85.38 181 GLY A O 1
ATOM 1381 N N . ILE A 1 182 ? -9.226 12.645 -0.725 1.00 90.69 182 ILE A N 1
ATOM 1382 C CA . ILE A 1 182 ? -8.791 12.432 0.663 1.00 90.69 182 ILE A CA 1
ATOM 1383 C C . ILE A 1 182 ? -8.679 13.796 1.361 1.00 90.69 182 ILE A C 1
ATOM 1385 O O . ILE A 1 182 ? -8.135 14.739 0.783 1.00 90.69 182 ILE A O 1
ATOM 1389 N N . ASP A 1 183 ? -9.157 13.890 2.605 1.00 95.38 183 ASP A N 1
ATOM 1390 C CA . ASP A 1 183 ? -9.028 15.080 3.453 1.00 95.38 183 ASP A CA 1
ATOM 1391 C C . ASP A 1 183 ? -7.557 15.287 3.852 1.00 95.38 183 ASP A C 1
ATOM 1393 O O . ASP A 1 183 ? -7.077 14.728 4.842 1.00 95.38 183 ASP A O 1
ATOM 1397 N N . LEU A 1 184 ? -6.832 16.068 3.045 1.00 96.44 184 LEU A N 1
ATOM 1398 C CA . LEU A 1 184 ? -5.425 16.442 3.232 1.00 96.44 184 LEU A CA 1
ATOM 1399 C C . LEU A 1 184 ? -5.252 17.976 3.117 1.00 96.44 184 LEU A C 1
ATOM 1401 O O . LEU A 1 184 ? -4.832 18.480 2.064 1.00 96.44 184 LEU A O 1
ATOM 1405 N N . PRO A 1 185 ? -5.600 18.731 4.173 1.00 96.62 185 PRO A N 1
ATOM 1406 C CA . PRO A 1 185 ? -5.314 20.156 4.292 1.00 96.62 185 PRO A CA 1
ATOM 1407 C C . PRO A 1 185 ? -3.806 20.425 4.373 1.00 96.62 185 PRO A C 1
ATOM 1409 O O . PRO A 1 185 ? -3.007 19.528 4.646 1.00 96.62 185 PRO A O 1
ATOM 1412 N N . ASP A 1 186 ? -3.410 21.670 4.105 1.00 96.31 186 ASP A N 1
ATOM 1413 C CA . ASP A 1 186 ? -1.998 22.073 4.043 1.00 96.31 186 ASP A CA 1
ATOM 1414 C C . ASP A 1 186 ? -1.266 21.937 5.381 1.00 96.31 186 ASP A C 1
ATOM 1416 O O . ASP A 1 186 ? -0.056 21.726 5.389 1.00 96.31 186 ASP A O 1
ATOM 1420 N N . ASP A 1 187 ? -1.973 22.006 6.509 1.00 95.06 187 ASP A N 1
ATOM 1421 C CA . ASP A 1 187 ? -1.417 21.796 7.852 1.00 95.06 187 ASP A CA 1
ATOM 1422 C C . ASP A 1 187 ? -1.044 20.329 8.140 1.00 95.06 187 ASP A C 1
ATOM 1424 O O . ASP A 1 187 ? -0.305 20.077 9.084 1.00 95.06 187 ASP A O 1
ATOM 1428 N N . ARG A 1 188 ? -1.484 19.376 7.303 1.00 96.56 188 ARG A N 1
ATOM 1429 C CA . ARG A 1 188 ? -1.089 17.953 7.340 1.00 96.56 188 ARG A CA 1
ATOM 1430 C C . ARG A 1 188 ? -0.211 17.524 6.161 1.00 96.56 188 ARG A C 1
ATOM 1432 O O . ARG A 1 188 ? 0.056 16.335 5.986 1.00 96.56 188 ARG A O 1
ATOM 1439 N N . PHE A 1 189 ? 0.230 18.483 5.354 1.00 98.06 189 PHE A N 1
ATOM 1440 C CA . PHE A 1 189 ? 1.318 18.310 4.400 1.00 98.06 189 PHE A CA 1
ATOM 1441 C C . PHE A 1 189 ? 2.582 18.909 5.020 1.00 98.06 189 PHE A C 1
ATOM 1443 O O . PHE A 1 189 ? 2.714 20.132 5.119 1.00 98.06 189 PHE A O 1
ATOM 1450 N N . LEU A 1 190 ? 3.450 18.038 5.529 1.00 97.62 190 LEU A N 1
ATOM 1451 C CA . LEU A 1 190 ? 4.589 18.392 6.364 1.00 97.62 190 LEU A CA 1
ATOM 1452 C C . LEU A 1 190 ? 5.879 18.134 5.586 1.00 97.62 190 LEU A C 1
ATOM 1454 O O . LEU A 1 190 ? 6.200 16.984 5.299 1.00 97.62 190 LEU A O 1
ATOM 1458 N N . THR A 1 191 ? 6.605 19.192 5.243 1.00 97.88 191 THR A N 1
ATOM 1459 C CA . THR A 1 191 ? 7.897 19.085 4.559 1.00 97.88 191 THR A CA 1
ATOM 1460 C C . THR A 1 191 ? 8.990 19.816 5.323 1.00 97.88 191 THR A C 1
ATOM 1462 O O . THR A 1 191 ? 8.711 20.872 5.901 1.00 97.88 191 THR A O 1
ATOM 1465 N N . ASP A 1 192 ? 10.196 19.248 5.336 1.00 97.25 192 ASP A N 1
ATOM 1466 C CA . ASP A 1 192 ? 11.407 19.821 5.949 1.00 97.25 192 ASP A CA 1
ATOM 1467 C C . ASP A 1 192 ? 11.146 20.347 7.368 1.00 97.25 192 ASP A C 1
ATOM 1469 O O . ASP A 1 192 ? 10.606 19.614 8.192 1.00 97.25 192 ASP A O 1
ATOM 1473 N N . GLU A 1 193 ? 11.413 21.624 7.664 1.00 96.94 193 GLU A N 1
ATOM 1474 C CA . GLU A 1 193 ? 11.170 22.225 8.986 1.00 96.94 193 GLU A CA 1
ATOM 1475 C C . GLU A 1 193 ? 9.758 21.960 9.547 1.00 96.94 193 GLU A C 1
ATOM 1477 O O . GLU A 1 193 ? 9.561 21.898 10.766 1.00 96.94 193 GLU A O 1
ATOM 1482 N N . ARG A 1 194 ? 8.746 21.794 8.679 1.00 97.00 194 ARG A N 1
ATOM 1483 C CA . ARG A 1 194 ? 7.368 21.486 9.096 1.00 97.00 194 ARG A CA 1
ATOM 1484 C C . ARG A 1 194 ? 7.176 20.017 9.459 1.00 97.00 194 ARG A C 1
ATOM 1486 O O . ARG A 1 194 ? 6.255 19.723 10.220 1.00 97.00 194 ARG A O 1
ATOM 1493 N N . ALA A 1 195 ? 7.997 19.120 8.928 1.00 96.56 195 ALA A N 1
ATOM 1494 C CA . ALA A 1 195 ? 8.039 17.699 9.243 1.00 96.56 195 ALA A CA 1
ATOM 1495 C C . ALA A 1 195 ? 8.796 17.442 10.549 1.00 96.56 195 ALA A C 1
ATOM 1497 O O . ALA A 1 195 ? 9.796 16.734 10.568 1.00 96.56 195 ALA A O 1
ATOM 1498 N N . ASN A 1 196 ? 8.289 18.019 11.636 1.00 94.12 196 ASN A N 1
ATOM 1499 C CA . ASN A 1 196 ? 8.769 17.808 12.998 1.00 94.12 196 ASN A CA 1
ATOM 1500 C C . ASN A 1 196 ? 7.752 17.014 13.832 1.00 94.12 196 ASN A C 1
ATOM 1502 O O . ASN A 1 196 ? 6.569 16.915 13.467 1.00 94.12 196 ASN A O 1
ATOM 1506 N N . VAL A 1 197 ? 8.209 16.476 14.965 1.00 91.75 197 VAL A N 1
ATOM 1507 C CA . VAL A 1 197 ? 7.393 15.645 15.867 1.00 91.75 197 VAL A CA 1
ATOM 1508 C C . VAL A 1 197 ? 6.119 16.367 16.317 1.00 91.75 197 VAL A C 1
ATOM 1510 O O . VAL A 1 197 ? 5.031 15.785 16.285 1.00 91.75 197 VAL A O 1
ATOM 1513 N N . ASP A 1 198 ? 6.214 17.644 16.689 1.00 93.06 198 ASP A N 1
ATOM 1514 C CA . ASP A 1 198 ? 5.076 18.414 17.204 1.00 93.06 198 ASP A CA 1
ATOM 1515 C C . ASP A 1 198 ? 3.959 18.559 16.164 1.00 93.06 198 ASP A C 1
ATOM 1517 O O . ASP A 1 198 ? 2.786 18.288 16.450 1.00 93.06 198 ASP A O 1
ATOM 1521 N N . ASN A 1 199 ? 4.314 18.935 14.935 1.00 91.81 199 ASN A N 1
ATOM 1522 C CA . ASN A 1 199 ? 3.368 19.080 13.833 1.00 91.81 199 ASN A CA 1
ATOM 1523 C C . ASN A 1 199 ? 2.764 17.735 13.424 1.00 91.81 199 ASN A C 1
ATOM 1525 O O . ASN A 1 199 ? 1.557 17.654 13.171 1.00 91.81 199 ASN A O 1
ATOM 1529 N N . PHE A 1 200 ? 3.570 16.671 13.404 1.00 94.50 200 PHE A N 1
ATOM 1530 C CA . PHE A 1 200 ? 3.082 15.323 13.131 1.00 94.50 200 PHE A CA 1
ATOM 1531 C C . PHE A 1 200 ? 2.046 14.888 14.174 1.00 94.50 200 PHE A C 1
ATOM 1533 O O . PHE A 1 200 ? 0.941 14.464 13.823 1.00 94.50 200 PHE A O 1
ATOM 1540 N N . LEU A 1 201 ? 2.350 15.053 15.465 1.00 93.19 201 LEU A N 1
ATOM 1541 C CA . LEU A 1 201 ? 1.439 14.700 16.554 1.00 93.19 201 LEU A CA 1
ATOM 1542 C C . LEU A 1 201 ? 0.184 15.577 16.568 1.00 93.19 201 LEU A C 1
ATOM 1544 O O . LEU A 1 201 ? -0.907 15.078 16.862 1.00 93.19 201 LEU A O 1
ATOM 1548 N N . ALA A 1 202 ? 0.300 16.864 16.236 1.00 89.62 202 ALA A N 1
ATOM 1549 C CA . ALA A 1 202 ? -0.847 17.754 16.086 1.00 89.62 202 ALA A CA 1
ATOM 1550 C C . ALA A 1 202 ? -1.776 17.283 14.954 1.00 89.62 202 ALA A C 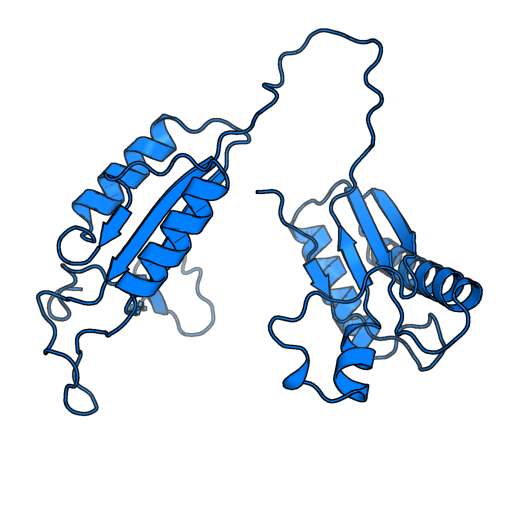1
ATOM 1552 O O . ALA A 1 202 ? -2.984 17.138 15.170 1.00 89.62 202 ALA A O 1
ATOM 1553 N N . GLY A 1 203 ? -1.217 16.961 13.782 1.00 90.62 203 GLY A N 1
ATOM 1554 C CA . GLY A 1 203 ? -1.954 16.407 12.646 1.00 90.62 203 GLY A CA 1
ATOM 1555 C C . GLY A 1 203 ? -2.611 15.063 12.971 1.00 90.62 203 GLY A C 1
ATOM 1556 O O . GLY A 1 203 ? -3.803 14.873 12.714 1.00 90.62 203 GLY A O 1
ATOM 1557 N N . TRP A 1 204 ? -1.872 14.158 13.616 1.00 91.94 204 TRP A N 1
ATOM 1558 C CA . TRP A 1 204 ? -2.367 12.859 14.073 1.00 91.94 204 TRP A CA 1
ATOM 1559 C C . TRP A 1 204 ? -3.555 12.990 15.033 1.00 91.94 204 TRP A C 1
ATOM 1561 O O . TRP A 1 204 ? -4.607 12.376 14.823 1.00 91.94 204 TRP A O 1
ATOM 1571 N N . ARG A 1 205 ? -3.428 13.832 16.066 1.00 92.81 205 ARG A N 1
ATOM 1572 C CA . ARG A 1 205 ? -4.505 14.109 17.032 1.00 92.81 205 ARG A CA 1
ATOM 1573 C C . ARG A 1 205 ? -5.727 14.722 16.350 1.00 92.81 205 ARG A C 1
ATOM 1575 O O . ARG A 1 205 ? -6.851 14.331 16.651 1.00 92.81 205 ARG A O 1
ATOM 1582 N N . ALA A 1 206 ? -5.527 15.636 15.401 1.00 88.56 206 ALA A N 1
ATOM 1583 C CA . ALA A 1 206 ? -6.622 16.257 14.660 1.00 88.56 206 ALA A CA 1
ATOM 1584 C C . ALA A 1 206 ? -7.408 15.252 13.799 1.00 88.56 206 ALA A C 1
ATOM 1586 O O . ALA A 1 206 ? -8.634 15.351 13.715 1.00 88.56 206 ALA A O 1
ATOM 1587 N N . MET A 1 207 ? -6.729 14.284 13.173 1.00 92.56 207 MET A N 1
ATOM 1588 C CA . MET A 1 207 ? -7.386 13.221 12.401 1.00 92.56 207 MET A CA 1
ATOM 1589 C C . MET A 1 207 ? -8.111 12.228 13.313 1.00 92.56 207 MET A C 1
ATOM 1591 O O . MET A 1 207 ? -9.289 11.947 13.109 1.00 92.56 207 MET A O 1
ATOM 1595 N N . THR A 1 208 ? -7.436 11.734 14.352 1.00 90.88 208 THR A N 1
ATOM 1596 C CA . THR A 1 208 ? -7.993 10.729 15.276 1.00 90.88 208 THR A CA 1
ATOM 1597 C C . THR A 1 208 ? -9.164 11.258 16.104 1.00 90.88 208 THR A C 1
ATOM 1599 O O . THR A 1 208 ? -10.088 10.503 16.384 1.00 90.88 208 THR A O 1
ATOM 1602 N N . ALA A 1 209 ? -9.196 12.555 16.426 1.00 91.44 209 ALA A N 1
ATOM 1603 C CA . ALA A 1 209 ? -10.340 13.181 17.092 1.00 91.44 209 ALA A CA 1
ATOM 1604 C C . ALA A 1 209 ? -11.601 13.260 16.209 1.00 91.44 209 ALA A C 1
ATOM 1606 O O . ALA A 1 209 ? -12.710 13.363 16.733 1.00 91.44 209 ALA A O 1
ATOM 1607 N N . LYS A 1 210 ? -11.444 13.249 14.878 1.00 88.94 210 LYS A N 1
ATOM 1608 C CA . LYS A 1 210 ? -12.554 13.305 13.910 1.00 88.94 210 LYS A CA 1
ATOM 1609 C C . LYS A 1 210 ? -12.975 11.929 13.401 1.00 88.94 210 LYS A C 1
ATOM 1611 O O . LYS A 1 210 ? -14.131 11.768 13.021 1.00 88.94 210 LYS A O 1
ATOM 1616 N N . ALA A 1 211 ? -12.044 10.981 13.359 1.00 88.94 211 ALA A N 1
ATOM 1617 C CA . ALA A 1 211 ? -12.264 9.666 12.783 1.00 88.94 211 ALA A CA 1
ATOM 1618 C C . ALA A 1 211 ? -13.317 8.859 13.558 1.00 88.94 211 ALA A C 1
ATOM 1620 O O . ALA A 1 211 ? -13.331 8.819 14.789 1.00 88.94 211 ALA A O 1
ATOM 1621 N N . GLN A 1 212 ? -14.183 8.179 12.815 1.00 87.62 212 GLN A N 1
ATOM 1622 C CA . GLN A 1 212 ? -15.200 7.266 13.325 1.00 87.62 212 GLN A CA 1
ATOM 1623 C C . GLN A 1 212 ? -14.934 5.832 12.855 1.00 87.62 212 GLN A C 1
ATOM 1625 O O . GLN A 1 212 ? -14.110 5.570 11.976 1.00 87.62 212 GLN A O 1
ATOM 1630 N N . ALA A 1 213 ? -15.649 4.871 13.445 1.00 79.44 213 ALA A N 1
ATOM 1631 C CA . ALA A 1 213 ? -15.568 3.476 13.031 1.00 79.44 213 ALA A CA 1
ATOM 1632 C C . ALA A 1 213 ? -15.924 3.334 11.539 1.00 79.44 213 ALA A C 1
ATOM 1634 O O . ALA A 1 213 ? -17.042 3.633 11.127 1.00 79.44 213 ALA A O 1
ATOM 1635 N N . GLY A 1 214 ? -14.966 2.850 10.747 1.00 80.25 214 GLY A N 1
ATOM 1636 C CA . GLY A 1 214 ? -15.093 2.705 9.296 1.00 80.25 214 GLY A CA 1
ATOM 1637 C C . GLY A 1 214 ? -14.253 3.697 8.490 1.00 80.25 214 GLY A C 1
ATOM 1638 O O . GLY A 1 214 ? -13.967 3.400 7.331 1.00 80.25 214 GLY A O 1
ATOM 1639 N N . ASP A 1 215 ? -13.804 4.805 9.087 1.00 86.19 215 ASP A N 1
ATOM 1640 C CA . ASP A 1 215 ? -12.921 5.771 8.429 1.00 86.19 215 ASP A CA 1
ATOM 1641 C C . ASP A 1 215 ? -11.513 5.201 8.207 1.00 86.19 215 ASP A C 1
ATOM 1643 O O . ASP A 1 215 ? -11.075 4.261 8.871 1.00 86.19 215 ASP A O 1
ATOM 1647 N N . THR A 1 216 ? -10.782 5.767 7.246 1.00 89.00 216 THR A N 1
ATOM 1648 C CA . THR A 1 216 ? -9.383 5.404 6.974 1.00 89.00 216 THR A CA 1
ATOM 1649 C C . THR A 1 216 ? -8.470 6.596 7.239 1.00 89.00 216 THR A C 1
ATOM 1651 O O . THR A 1 216 ? -8.670 7.660 6.658 1.00 89.00 216 THR A O 1
ATOM 1654 N N . ILE A 1 217 ? -7.428 6.405 8.046 1.00 90.94 217 ILE A N 1
ATOM 1655 C CA . ILE A 1 217 ? -6.312 7.350 8.158 1.00 90.94 217 ILE A CA 1
ATOM 1656 C C . ILE A 1 217 ? -5.168 6.819 7.293 1.00 90.94 217 ILE A C 1
ATOM 1658 O O . ILE A 1 217 ? -4.826 5.641 7.373 1.00 90.94 217 ILE A O 1
ATOM 1662 N N . ILE A 1 218 ? -4.612 7.670 6.437 1.00 90.94 218 ILE A N 1
ATOM 1663 C CA . ILE A 1 218 ? -3.497 7.342 5.552 1.00 90.94 218 ILE A CA 1
ATOM 1664 C C . ILE A 1 218 ? -2.353 8.294 5.886 1.00 90.94 218 ILE A C 1
ATOM 1666 O O . ILE A 1 218 ? -2.474 9.501 5.678 1.00 90.94 218 ILE A O 1
ATOM 1670 N N . VAL A 1 219 ? -1.251 7.740 6.383 1.00 93.62 219 VAL A N 1
ATOM 1671 C CA . VAL A 1 219 ? -0.003 8.468 6.618 1.00 93.62 219 VAL A CA 1
ATOM 1672 C C . VAL A 1 219 ? 1.017 7.992 5.596 1.00 93.62 219 VAL A C 1
ATOM 1674 O O . VAL A 1 219 ? 1.200 6.789 5.423 1.00 93.62 219 VAL A O 1
ATOM 1677 N N . SER A 1 220 ? 1.644 8.930 4.895 1.00 94.56 220 SER A N 1
ATOM 1678 C CA . SER A 1 220 ? 2.772 8.654 4.009 1.00 94.56 220 SER A CA 1
ATOM 1679 C C . SER A 1 220 ? 3.998 9.367 4.541 1.00 94.56 220 SER A C 1
ATOM 1681 O O . SER A 1 220 ? 3.910 10.550 4.859 1.00 94.56 220 SER A O 1
ATOM 1683 N N . PHE A 1 221 ? 5.123 8.668 4.589 1.00 93.56 221 PHE A N 1
ATOM 1684 C CA . PHE A 1 221 ? 6.403 9.218 5.006 1.00 93.56 221 PHE A CA 1
ATOM 1685 C C . PHE A 1 221 ? 7.448 8.944 3.925 1.00 93.56 221 PHE A C 1
ATOM 1687 O O . PHE A 1 221 ? 7.506 7.834 3.397 1.00 93.56 221 PHE A O 1
ATOM 1694 N N . SER A 1 222 ? 8.236 9.963 3.599 1.00 92.75 222 SER A N 1
ATOM 1695 C CA . SER A 1 222 ? 9.404 9.881 2.730 1.00 92.75 222 SER A CA 1
ATOM 1696 C C . SER A 1 222 ? 10.554 10.608 3.418 1.00 92.75 222 SER A C 1
ATOM 1698 O O . SER A 1 222 ? 10.413 11.781 3.759 1.00 92.75 222 SER A O 1
ATOM 1700 N N . GLY A 1 223 ? 11.663 9.913 3.650 1.00 91.56 223 GLY A N 1
ATOM 1701 C CA . GLY A 1 223 ? 12.816 10.430 4.383 1.00 91.56 223 GLY A CA 1
ATOM 1702 C C . GLY A 1 223 ? 13.699 9.295 4.907 1.00 91.56 223 GLY A C 1
ATOM 1703 O O . GLY A 1 223 ? 13.472 8.122 4.595 1.00 91.56 223 GLY A O 1
ATOM 1704 N N . HIS A 1 224 ? 14.684 9.637 5.730 1.00 85.94 224 HIS A N 1
ATOM 1705 C CA . HIS A 1 224 ? 15.467 8.691 6.513 1.00 85.94 224 HIS A CA 1
ATOM 1706 C C . HIS A 1 224 ? 14.620 7.938 7.547 1.00 85.94 224 HIS A C 1
ATOM 1708 O O . HIS A 1 224 ? 13.705 8.477 8.173 1.00 85.94 224 HIS A O 1
ATOM 1714 N N . GLY A 1 225 ? 14.981 6.671 7.732 1.00 82.19 225 GLY A N 1
ATOM 1715 C CA . GLY A 1 225 ? 14.555 5.833 8.844 1.00 82.19 225 GLY A CA 1
ATOM 1716 C C . GLY A 1 225 ? 15.769 5.384 9.652 1.00 82.19 225 GLY A C 1
ATOM 1717 O O . GLY A 1 225 ? 16.896 5.380 9.152 1.00 82.19 225 GLY A O 1
ATOM 1718 N N . GLY A 1 226 ? 15.527 5.018 10.901 1.00 77.69 226 GLY A N 1
ATOM 1719 C CA . GLY A 1 226 ? 16.517 4.487 11.824 1.00 77.69 226 GLY A CA 1
ATOM 1720 C C . GLY A 1 226 ? 16.107 3.140 12.380 1.00 77.69 226 GLY A C 1
ATOM 1721 O O . GLY A 1 226 ? 15.029 2.629 12.087 1.00 77.69 226 GLY A O 1
ATOM 1722 N N . GLN A 1 227 ? 16.986 2.589 13.204 1.00 77.94 227 GLN A N 1
ATOM 1723 C CA . GLN A 1 227 ? 16.687 1.443 14.043 1.00 77.94 227 GLN A CA 1
ATOM 1724 C C . GLN A 1 227 ? 17.099 1.788 15.472 1.00 77.94 227 GLN A C 1
ATOM 1726 O O . GLN A 1 227 ? 18.244 2.186 15.703 1.00 77.94 227 GLN A O 1
ATOM 1731 N N . GLU A 1 228 ? 16.185 1.637 16.419 1.00 68.56 228 GLU A N 1
ATOM 1732 C CA . GLU A 1 228 ? 16.432 1.833 17.846 1.00 68.56 228 GLU A CA 1
ATOM 1733 C C . GLU A 1 228 ? 16.235 0.532 18.597 1.00 68.56 228 GLU A C 1
ATOM 1735 O O . GLU A 1 228 ? 15.471 -0.324 18.190 1.00 68.56 228 GLU A O 1
ATOM 1740 N N . ARG A 1 229 ? 16.944 0.344 19.708 1.00 68.69 229 ARG A N 1
ATOM 1741 C CA . ARG A 1 229 ? 16.746 -0.860 20.513 1.00 68.69 229 ARG A CA 1
ATOM 1742 C C . ARG A 1 229 ? 15.404 -0.773 21.226 1.00 68.69 229 ARG A C 1
ATOM 1744 O O . ARG A 1 229 ? 15.161 0.210 21.918 1.00 68.69 229 ARG A O 1
ATOM 1751 N N . GLU A 1 230 ? 14.614 -1.836 21.151 1.00 64.19 230 GLU A N 1
ATOM 1752 C CA . GLU A 1 230 ? 13.364 -1.921 21.898 1.00 64.19 230 GLU A CA 1
ATOM 1753 C C . GLU A 1 230 ? 13.674 -1.847 23.408 1.00 64.19 230 GLU A C 1
ATOM 1755 O O . GLU A 1 230 ? 14.489 -2.609 23.945 1.00 64.19 230 GLU A O 1
ATOM 1760 N N . VAL A 1 231 ? 13.085 -0.869 24.101 1.00 63.59 231 VAL A N 1
ATOM 1761 C CA . VAL A 1 231 ? 13.357 -0.594 25.528 1.00 63.59 231 VAL A CA 1
ATOM 1762 C C . VAL A 1 231 ? 12.186 -0.937 26.453 1.00 63.59 231 VAL A C 1
ATOM 1764 O O . VAL A 1 231 ? 12.336 -0.836 27.674 1.00 63.59 231 VAL A O 1
ATOM 1767 N N . ALA A 1 232 ? 11.033 -1.348 25.915 1.00 58.00 232 ALA A N 1
ATOM 1768 C CA . ALA A 1 232 ? 9.808 -1.567 26.684 1.00 58.00 232 ALA A CA 1
ATOM 1769 C C . ALA A 1 232 ? 9.237 -2.982 26.492 1.00 58.00 232 ALA A C 1
ATOM 1771 O O . ALA A 1 232 ? 9.011 -3.426 25.378 1.00 58.00 232 ALA A O 1
ATOM 1772 N N . GLU A 1 233 ? 8.958 -3.679 27.598 1.00 54.44 233 GLU A N 1
ATOM 1773 C CA . GLU A 1 233 ? 8.332 -5.006 27.575 1.00 54.44 233 GLU A CA 1
ATOM 1774 C C . GLU A 1 233 ? 6.790 -4.935 27.434 1.00 54.44 233 GLU A C 1
ATOM 1776 O O . GLU A 1 233 ? 6.163 -4.038 28.013 1.00 54.44 233 GLU A O 1
ATOM 1781 N N . PRO A 1 234 ? 6.143 -5.925 26.780 1.00 60.59 234 PRO A N 1
ATOM 1782 C CA . PRO A 1 234 ? 6.752 -7.116 26.190 1.00 60.59 234 PRO A CA 1
ATOM 1783 C C . PRO A 1 234 ? 7.398 -6.808 24.840 1.00 60.59 234 PRO A C 1
ATOM 1785 O O . PRO A 1 234 ? 6.731 -6.245 23.982 1.00 60.59 234 PRO A O 1
ATOM 1788 N N . PHE A 1 235 ? 8.641 -7.267 24.670 1.00 61.03 235 PHE A N 1
ATOM 1789 C CA . PHE A 1 235 ? 9.349 -7.165 23.400 1.00 61.03 235 PHE A CA 1
ATOM 1790 C C . PHE A 1 235 ? 8.551 -7.880 22.304 1.00 61.03 235 PHE A C 1
ATOM 1792 O O . PHE A 1 235 ? 8.284 -9.088 22.439 1.00 61.03 235 PHE A O 1
ATOM 1799 N N . ASP A 1 236 ? 8.104 -7.158 21.280 1.00 62.31 236 ASP A N 1
ATOM 1800 C CA . ASP A 1 236 ? 7.339 -7.739 20.176 1.00 62.31 236 ASP A CA 1
ATOM 1801 C C . ASP A 1 236 ? 8.214 -8.112 18.968 1.00 62.31 236 ASP A C 1
ATOM 1803 O O . ASP A 1 236 ? 7.832 -9.020 18.210 1.00 62.31 236 ASP A O 1
ATOM 1807 N N . GLU A 1 237 ? 9.438 -7.573 18.902 1.00 56.91 237 GLU A N 1
ATOM 1808 C CA . GLU A 1 237 ? 10.419 -7.873 17.863 1.00 56.91 237 GLU A CA 1
ATOM 1809 C C . GLU A 1 237 ? 11.244 -9.132 18.194 1.00 56.91 237 GLU A C 1
ATOM 1811 O O . GLU A 1 237 ? 11.950 -9.244 19.201 1.00 56.91 237 GLU A O 1
ATOM 1816 N N . LYS A 1 238 ? 11.145 -10.152 17.332 1.00 55.00 238 LYS A N 1
ATOM 1817 C CA . LYS A 1 238 ? 11.696 -11.503 17.587 1.00 55.00 238 LYS A CA 1
ATOM 1818 C C . LYS A 1 238 ? 13.008 -11.780 16.862 1.00 55.00 238 LYS A C 1
ATOM 1820 O O . LYS A 1 238 ? 13.544 -12.884 17.009 1.00 55.00 238 LYS A O 1
ATOM 1825 N N . THR A 1 239 ? 13.490 -10.832 16.061 1.00 59.25 239 THR A N 1
ATOM 1826 C CA . THR A 1 239 ? 14.533 -11.091 15.063 1.00 59.25 239 THR A CA 1
ATOM 1827 C C . THR A 1 239 ? 15.879 -10.483 15.453 1.00 59.25 239 THR A C 1
ATOM 1829 O O . THR A 1 239 ? 16.853 -11.225 15.593 1.00 59.25 239 THR A O 1
ATOM 1832 N N . ASP A 1 240 ? 15.941 -9.170 15.679 1.00 70.19 240 ASP A N 1
ATOM 1833 C CA . ASP A 1 240 ? 17.163 -8.438 16.055 1.00 70.19 240 ASP A CA 1
ATOM 1834 C C . ASP A 1 240 ? 17.006 -7.553 17.312 1.00 70.19 240 ASP A C 1
ATOM 1836 O O . ASP A 1 240 ? 18.014 -7.121 17.885 1.00 70.19 240 ASP A O 1
ATOM 1840 N N . GLY A 1 241 ? 15.772 -7.372 17.798 1.00 70.06 241 GLY A N 1
ATOM 1841 C CA . GLY A 1 241 ? 15.446 -6.559 18.972 1.00 70.06 241 GLY A CA 1
ATOM 1842 C C . GLY A 1 241 ? 15.623 -5.060 18.726 1.00 70.06 241 GLY A C 1
ATOM 1843 O O . GLY A 1 241 ? 15.981 -4.335 19.665 1.00 70.06 241 GLY A O 1
ATOM 1844 N N . LEU A 1 242 ? 15.471 -4.628 17.469 1.00 71.94 242 LEU A N 1
ATOM 1845 C CA . LEU A 1 242 ? 15.490 -3.232 17.058 1.00 71.94 242 LEU A CA 1
ATOM 1846 C C . LEU A 1 242 ? 14.148 -2.844 16.417 1.00 71.94 242 LEU A C 1
ATOM 1848 O O . LEU A 1 242 ? 13.694 -3.519 15.502 1.00 71.94 242 LEU A O 1
ATOM 1852 N N . ASP A 1 243 ? 13.577 -1.723 16.840 1.00 68.62 243 ASP A N 1
ATOM 1853 C CA . ASP A 1 243 ? 12.393 -1.109 16.245 1.00 68.62 243 ASP A CA 1
ATOM 1854 C C . ASP A 1 243 ? 12.797 -0.155 15.120 1.00 68.62 243 ASP A C 1
ATOM 1856 O O . ASP A 1 243 ? 13.777 0.588 15.245 1.00 68.62 243 ASP A O 1
ATOM 1860 N N . GLU A 1 244 ? 12.031 -0.110 14.029 1.00 76.25 244 GLU A N 1
ATOM 1861 C CA . GLU A 1 244 ? 12.220 0.925 13.018 1.00 76.25 244 GLU A CA 1
ATOM 1862 C C . GLU A 1 244 ? 11.710 2.290 13.500 1.00 76.25 244 GLU A C 1
ATOM 1864 O O . GLU A 1 244 ? 10.523 2.483 13.778 1.00 76.25 244 GLU A O 1
ATOM 1869 N N . THR A 1 245 ? 12.598 3.284 13.501 1.00 75.62 245 THR A N 1
ATOM 1870 C CA . THR A 1 245 ? 12.258 4.670 13.840 1.00 75.62 245 THR A CA 1
ATOM 1871 C C . THR A 1 245 ? 12.080 5.509 12.581 1.00 75.62 245 THR A C 1
ATOM 1873 O O . THR A 1 245 ? 12.839 5.413 11.614 1.00 75.62 245 THR A O 1
ATOM 1876 N N . ILE A 1 246 ? 11.092 6.399 12.604 1.00 84.75 246 ILE A N 1
ATOM 1877 C CA . ILE A 1 246 ? 10.906 7.440 11.593 1.00 84.75 246 ILE A CA 1
ATOM 1878 C C . ILE A 1 246 ? 11.687 8.682 12.025 1.00 84.75 246 ILE A C 1
ATOM 1880 O O . ILE A 1 246 ? 11.440 9.212 13.107 1.00 84.75 246 ILE A O 1
ATOM 1884 N N . MET A 1 247 ? 12.587 9.181 11.176 1.00 88.44 247 MET A N 1
ATOM 1885 C CA . MET A 1 247 ? 13.361 10.385 11.483 1.00 88.44 247 MET A CA 1
ATOM 1886 C C . MET A 1 247 ? 12.683 11.627 10.902 1.00 88.44 247 MET A C 1
ATOM 1888 O O . MET A 1 247 ? 12.545 11.772 9.686 1.00 88.44 247 MET A O 1
ATOM 1892 N N . PHE A 1 248 ? 12.280 12.540 11.778 1.00 92.62 248 PHE A N 1
ATOM 1893 C CA . PHE A 1 248 ? 11.763 13.857 11.411 1.00 92.62 248 PHE A CA 1
ATOM 1894 C C . PHE A 1 248 ? 12.898 14.878 11.245 1.00 92.62 248 PHE A C 1
ATOM 1896 O O . PHE A 1 248 ? 14.037 14.610 11.618 1.00 92.62 248 PHE A O 1
ATOM 1903 N N . HIS A 1 249 ? 12.590 16.063 10.712 1.00 92.62 249 HIS A N 1
ATOM 1904 C CA . HIS A 1 249 ? 13.559 17.156 10.539 1.00 92.62 249 HIS A CA 1
ATOM 1905 C C . HIS A 1 249 ? 14.311 17.501 11.835 1.00 92.62 249 HIS A C 1
ATOM 1907 O O . HIS A 1 249 ? 15.476 17.889 11.808 1.00 92.62 249 HIS A O 1
ATOM 1913 N N . ASP A 1 250 ? 13.638 17.381 12.979 1.00 92.44 250 ASP A N 1
ATOM 1914 C CA . ASP A 1 250 ? 14.170 17.662 14.309 1.00 92.44 250 ASP A CA 1
ATOM 1915 C C . ASP A 1 250 ? 14.804 16.445 15.002 1.00 92.44 250 ASP A C 1
ATOM 1917 O O . ASP A 1 250 ? 15.110 16.535 16.190 1.00 92.44 250 ASP A O 1
ATOM 1921 N N . PHE A 1 251 ? 15.027 15.336 14.288 1.00 91.19 251 PHE A N 1
ATOM 1922 C CA . PHE A 1 251 ? 15.729 14.173 14.830 1.00 91.19 251 PHE A CA 1
ATOM 1923 C C . PHE A 1 251 ? 17.187 14.519 15.161 1.00 91.19 251 PHE A C 1
ATOM 1925 O O . PHE A 1 251 ? 17.942 14.973 14.296 1.00 91.19 251 PHE A O 1
ATOM 1932 N N . ASP A 1 252 ? 17.584 14.277 16.411 1.00 87.00 252 ASP A N 1
ATOM 1933 C CA . ASP A 1 252 ? 18.939 14.498 16.908 1.00 87.00 252 ASP A CA 1
ATOM 1934 C C . ASP A 1 252 ? 19.629 13.145 17.152 1.00 87.00 252 ASP A C 1
ATOM 1936 O O . ASP A 1 252 ? 19.353 12.492 18.155 1.00 87.00 252 ASP A O 1
ATOM 1940 N N . PRO A 1 253 ? 20.580 12.720 16.300 1.00 81.44 253 PRO A N 1
ATOM 1941 C CA . PRO A 1 253 ? 21.294 11.454 16.477 1.00 81.44 253 PRO A CA 1
ATOM 1942 C C . PRO A 1 253 ? 22.087 11.356 17.789 1.00 81.44 253 PRO A C 1
ATOM 1944 O O . PRO A 1 253 ? 22.485 10.262 18.189 1.00 81.44 253 PRO A O 1
ATOM 1947 N N . SER A 1 254 ? 22.373 12.489 18.442 1.00 82.56 254 SER A N 1
ATOM 1948 C CA . SER A 1 254 ? 23.056 12.529 19.738 1.00 82.56 254 SER A CA 1
ATOM 1949 C C . SER A 1 254 ? 22.107 12.364 20.928 1.00 82.56 254 SER A C 1
ATOM 1951 O O . SER A 1 254 ? 22.562 12.056 22.032 1.00 82.56 254 SER A O 1
ATOM 1953 N N . ASN A 1 255 ? 20.804 12.529 20.695 1.00 82.00 255 ASN A N 1
ATOM 1954 C CA . ASN A 1 255 ? 19.733 12.316 21.658 1.00 82.00 255 ASN A CA 1
ATOM 1955 C C . ASN A 1 255 ? 18.484 11.762 20.933 1.00 82.00 255 ASN A C 1
ATOM 1957 O O . ASN A 1 255 ? 17.495 12.498 20.820 1.00 82.00 255 ASN A O 1
ATOM 1961 N N . PRO A 1 256 ? 18.573 10.523 20.406 1.00 68.06 256 PRO A N 1
ATOM 1962 C CA . PRO A 1 256 ? 17.495 9.882 19.656 1.00 68.06 256 PRO A CA 1
ATOM 1963 C C . PRO A 1 256 ? 16.251 9.661 20.525 1.00 68.06 256 PRO A C 1
ATOM 1965 O O . PRO A 1 256 ? 16.415 9.367 21.737 1.00 68.06 256 PRO A O 1
#

Radius of gyration: 23.35 Å; chains: 1; bounding box: 68×51×54 Å

Foldseek 3Di:
DPPFWDWFLQDDDPVALHGDPVNLVSLVVVLVVLVVVVAAAKEKEFEAAPPDDQVSQQVRRQSNSVSSVVSSVVSPRNHHYHYGYCRHVDQDDDPDPVVDDPVRSRSSRRTMIIGHDDPPPPPDDDDDDDDPPDAAEAEAFEFEQAAPAFDDPPDPPPGGYGHPCSLVVSVVVLVVCVVVVHHQDPLRSAYQVRQDPVSPVVSVCVDVVPHDPRHHYDYYGGTDKDWAADDDPPQPDDDPRTDIGDDTSHDDPVVD

pLDDT: mean 80.64, std 15.24, range [28.31, 98.06]

Organism: NCBI:txid163714

Secondary structure (DSSP, 8-state):
-----EEE---B-TTSSSB-HHHHHHHHHHHHHHHHTT--EEEEEE---S-S-HHHHHHHHHHHHHHHHHHHHHTT--SEEEEEE-TTSS----S-GGGS-HHHHHHHHS-EEEEPP-------S---S---S---EEEEEEE-S--TTSBPSSPPTTS-B--SSHHHHHHHHHHHHHHTT-B--GGGEEEGGGSSHHHHHHHHHHHHTT--TT-EEEEEEES-EEEEE--SSSP---SSSEEEEEPPTT--TT--

Sequence (256 aa):
KSVGAVYLPIRFAFGSADLDTAGIREAETVANFLLSNKVHQLTVVGHTDEVGSEAFNLDLSLRRAQTVKHFLIAKGVTAQIHVDGKGESEPPKLVDYSIYSEEERRAIARRVELAKHQALVLIAALCVWGVPVGAAQFGMVVGVDDYRHFQPFPAPVGELSDLEGAVNDAERIAASMRRAGIDLPDDRFLTDERANVDNFLAGWRAMTAKAQAGDTIIVSFSGHGGQEREVAEPFDEKTDGLDETIMFHDFDPSNP

InterPro domains:
  IPR006664 Outer membrane protein, bacterial [PR01021] (12-34)
  IPR006664 Outer membrane protein, bacterial [PR01021] (42-57)
  IPR006664 Outer membrane protein, bacterial [PR01021] (57-73)
  IPR006665 OmpA-like domain [PF00691] (11-92)
  IPR006665 OmpA-like domain [PS51123] (1-120)
  IPR006665 OmpA-like domain [cd07185] (8-114)
  IPR011600 Peptidase C14, caspase domain [PF00656] (141-237)
  IPR036737 OmpA-like domain superfamily [G3DSA:3.30.1330.60] (5-119)
  IPR036737 OmpA-like domain superfamily [SSF103088] (8-114)
  IPR050330 Bacterial Outer Membrane Structural/Functional [PTHR30329] (12-114)